Protein AF-A0A8T6TPS9-F1 (afdb_monomer_lite)

pLDDT: mean 74.23, std 21.2, range [33.12, 98.12]

Secondary structure (DSSP, 8-state):
-----BTTBSPPTT-EEEEE---TTS-S-S-EEEEEEEE--SPP-SSEEEEEHHHHHHHHHHHHHHHHHHH-GGG-----TTHHHHHHH-SSHHHHHHHHHHHHHHTTTT----HHHHHHHHHHHHTT-TT-TTTSTTS-S-S-EEEEEEPPTTT-SSHHHHHHHHHHH-EEEEPPTT------TTT-EEEEEEEEEEEEEPS---GGGGGG-----EEEEEEEEEEEE--EEEEEEPTTSPPPHHHHHHHHTTS-EEEEPPPP---------------------PPP--PPP--PPPP-

Sequence (300 aa):
MANPKRGCGHLKPHAVYMTAQFSAFGELPTFVQITPPIPHQEAWFRGVKYVNGLALDAVMGWAHADIDRERTPAYRLAPSCESQKLLARMGGRHFCARLDEISAALVGDGLVFSAEDVDREVDNLRAGKAYAPVNLGAFEEFWALDMLDWIGESHYPTPESFIEEAKQLGVNRRLPKGFFPRIRKGQTRVWFLHPKAIRAPGDRISPDQEEMGVGDDFVLRPGLIGYSYLTHLIYTAPPNQAVPEDMKKRAAAGEIEIVELTPPEEEIKPEDGTEQEDFLGDLDEEPPVISDPVMSEQPE

Foldseek 3Di:
DEFDQALVGTDDAQFKKFWFDQDPVNPFFLWDWDPQFAFDDDDDDAFKDWDQQVVVVVVVVVVVVVVVVVPDPPPPPDDDPVVVVVVVVPPDDVVVVVLVVVLVVVVPPPPDDDSVNSVVVVVCVVVVVVPPPPPVPPPPPPAGRAMEHEDDCSSPVAPVSVVVCCRVPHDIGTHDPPDQDQADAQHHKYWYKYQQSDWDQAPDDDPVPPPPPDDPRTDGGMGTTTMGGTHFIEREHEPPDDDDPVQVVCVVVVSHHYDYYDPHPPPPPPPCPDPPPDPPPDDPDDDDDDDDDDDDDDDD

Structure (mmCIF, N/CA/C/O backbone):
data_AF-A0A8T6TPS9-F1
#
_entry.id   AF-A0A8T6TPS9-F1
#
loop_
_atom_site.group_PDB
_atom_site.id
_atom_site.type_symbol
_atom_site.label_atom_id
_atom_site.label_alt_id
_atom_site.label_comp_id
_atom_site.label_asym_id
_atom_site.label_entity_id
_atom_site.label_seq_id
_atom_site.pdbx_PDB_ins_code
_atom_site.Cartn_x
_atom_site.Cartn_y
_atom_site.Cartn_z
_atom_site.occupancy
_atom_site.B_iso_or_equiv
_atom_site.auth_seq_id
_atom_site.auth_comp_id
_atom_site.auth_asym_id
_atom_site.auth_atom_id
_atom_site.pdbx_PDB_model_num
ATOM 1 N N . MET A 1 1 ? -8.672 11.856 11.706 1.00 85.94 1 MET A N 1
ATOM 2 C CA . MET A 1 1 ? -7.482 11.854 10.813 1.00 85.94 1 MET A CA 1
ATOM 3 C C . MET A 1 1 ? -7.821 12.638 9.557 1.00 85.94 1 MET A C 1
ATOM 5 O O . MET A 1 1 ? -8.932 12.473 9.063 1.00 85.94 1 MET A O 1
ATOM 9 N N . ALA A 1 2 ? -6.903 13.474 9.056 1.00 87.81 2 ALA A N 1
ATOM 10 C CA . ALA A 1 2 ? -7.113 14.191 7.796 1.00 87.81 2 ALA A CA 1
ATOM 11 C C . ALA A 1 2 ? -7.365 13.201 6.644 1.00 87.81 2 ALA A C 1
ATOM 13 O O . ALA A 1 2 ? -6.691 12.172 6.553 1.00 87.81 2 ALA A O 1
ATOM 14 N N . ASN A 1 3 ? -8.329 13.508 5.773 1.00 92.50 3 ASN A N 1
ATOM 15 C CA . ASN A 1 3 ? -8.746 12.645 4.666 1.00 92.50 3 ASN A CA 1
ATOM 16 C C . ASN A 1 3 ? -8.542 13.336 3.301 1.00 92.50 3 ASN A C 1
ATOM 18 O O . ASN A 1 3 ? -9.516 13.551 2.574 1.00 92.50 3 ASN A O 1
ATOM 22 N N . PRO A 1 4 ? -7.298 13.725 2.949 1.00 93.56 4 PRO A N 1
ATOM 23 C CA . PRO A 1 4 ? -7.038 14.421 1.694 1.00 93.56 4 PRO A CA 1
ATOM 24 C C . PRO A 1 4 ? -7.411 13.546 0.491 1.00 93.56 4 PRO A C 1
ATOM 26 O O . PRO A 1 4 ? -7.401 12.312 0.571 1.00 93.56 4 PRO A O 1
ATOM 29 N N . LYS A 1 5 ? -7.737 14.189 -0.632 1.00 93.56 5 LYS A N 1
ATOM 30 C CA . LYS A 1 5 ? -7.982 13.508 -1.910 1.00 93.56 5 LYS A CA 1
ATOM 31 C C . LYS A 1 5 ? -6.689 12.856 -2.395 1.00 93.56 5 LYS A C 1
ATOM 33 O O . LYS A 1 5 ? -5.627 13.467 -2.328 1.00 93.56 5 LYS A O 1
ATOM 38 N N . ARG A 1 6 ? -6.792 11.616 -2.865 1.00 93.62 6 ARG A N 1
ATOM 39 C CA . ARG A 1 6 ? -5.700 10.837 -3.468 1.00 93.62 6 ARG A CA 1
ATOM 40 C C . ARG A 1 6 ? -6.107 10.371 -4.864 1.00 93.62 6 ARG A C 1
ATOM 42 O O . ARG A 1 6 ? -7.291 10.440 -5.201 1.00 93.62 6 ARG A O 1
ATOM 49 N N . GLY A 1 7 ? -5.186 9.808 -5.642 1.00 90.75 7 GLY A N 1
ATOM 50 C CA . GLY A 1 7 ? -5.475 9.195 -6.946 1.00 90.75 7 GLY A CA 1
ATOM 51 C C . GLY A 1 7 ? -6.542 8.095 -6.860 1.00 90.75 7 GLY A C 1
ATOM 52 O O . GLY A 1 7 ? -7.388 7.948 -7.742 1.00 90.75 7 GLY A O 1
ATOM 53 N N . CYS A 1 8 ? -6.597 7.370 -5.736 1.00 89.00 8 CYS A N 1
ATOM 54 C CA . CYS A 1 8 ? -7.650 6.388 -5.447 1.00 89.00 8 CYS A CA 1
ATOM 55 C C . CYS A 1 8 ? -8.927 6.968 -4.793 1.00 89.00 8 CYS A C 1
ATOM 57 O O . CYS A 1 8 ? -9.829 6.207 -4.426 1.00 89.00 8 CYS A O 1
ATOM 59 N N . GLY A 1 9 ? -9.027 8.295 -4.665 1.00 92.38 9 GLY A N 1
ATOM 60 C CA . GLY A 1 9 ? -10.102 9.023 -3.989 1.00 92.38 9 GLY A CA 1
ATOM 61 C C . GLY A 1 9 ? -9.841 9.245 -2.494 1.00 92.38 9 GLY A C 1
ATOM 62 O O . GLY A 1 9 ? -8.702 9.252 -2.038 1.00 92.38 9 GLY A O 1
ATOM 63 N N . HIS A 1 10 ? -10.908 9.442 -1.719 1.00 95.12 10 HIS A N 1
ATOM 64 C CA . HIS A 1 10 ? -10.833 9.566 -0.259 1.00 95.12 10 HIS A CA 1
ATOM 65 C C . HIS A 1 10 ? -10.892 8.203 0.444 1.00 95.12 10 HIS A C 1
ATOM 67 O O . HIS A 1 10 ? -11.386 7.208 -0.104 1.00 95.12 10 HIS A O 1
ATOM 73 N N . LEU A 1 11 ? -10.454 8.166 1.707 1.00 95.44 11 LEU A N 1
ATOM 74 C CA . LEU A 1 11 ? -10.758 7.054 2.601 1.00 95.44 11 LEU A CA 1
ATOM 75 C C . LEU A 1 11 ? -12.278 6.929 2.740 1.00 95.44 11 LEU A C 1
ATOM 77 O O . LEU A 1 11 ? -12.984 7.911 2.974 1.00 95.44 11 LEU A O 1
ATOM 81 N N . LYS A 1 12 ? -12.774 5.706 2.565 1.00 95.75 12 LYS A N 1
ATOM 82 C CA . LYS A 1 12 ? -14.192 5.361 2.632 1.00 95.75 12 LYS A CA 1
ATOM 83 C C . LYS A 1 12 ? -14.501 4.857 4.037 1.00 95.75 12 LYS A C 1
ATOM 85 O O . LYS A 1 12 ? -13.712 4.056 4.529 1.00 95.75 12 LYS A O 1
ATOM 90 N N . PRO A 1 13 ? -15.630 5.248 4.648 1.00 96.25 13 PRO A N 1
ATOM 91 C CA . PRO A 1 13 ? -16.029 4.727 5.951 1.00 96.25 13 PRO A CA 1
ATOM 92 C C . PRO A 1 13 ? -16.267 3.211 5.899 1.00 96.25 13 PRO A C 1
ATOM 94 O O . PRO A 1 13 ? -16.555 2.644 4.840 1.00 96.25 13 PRO A O 1
ATOM 97 N N . HIS A 1 14 ? -16.175 2.559 7.058 1.00 96.56 14 HIS A N 1
ATOM 98 C CA . HIS A 1 14 ? -16.343 1.112 7.236 1.00 96.56 14 HIS A CA 1
ATOM 99 C C . HIS A 1 14 ? -15.367 0.251 6.429 1.00 96.56 14 HIS A C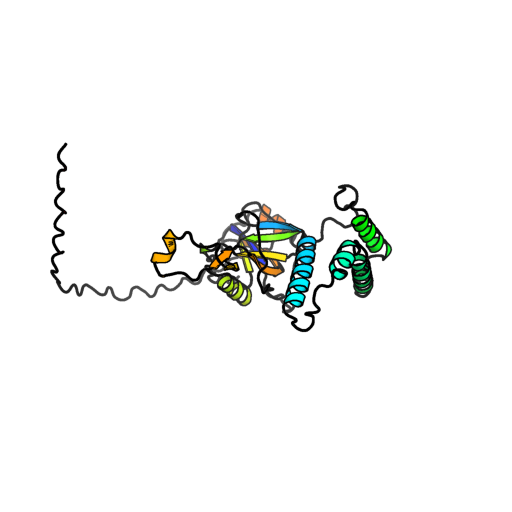 1
ATOM 101 O O . HIS A 1 14 ? -15.685 -0.876 6.031 1.00 96.56 14 HIS A O 1
ATOM 107 N N . ALA A 1 15 ? -14.176 0.769 6.151 1.00 97.38 15 ALA A N 1
ATOM 108 C CA . ALA A 1 15 ? -13.153 0.037 5.430 1.00 97.38 15 ALA A CA 1
ATOM 109 C C . ALA A 1 15 ? -11.853 -0.044 6.225 1.00 97.38 15 ALA A C 1
ATOM 111 O O . ALA A 1 15 ? -11.535 0.812 7.053 1.00 97.38 15 ALA A O 1
ATOM 112 N N . VAL A 1 16 ? -11.113 -1.110 5.938 1.00 97.56 16 VAL A N 1
ATOM 113 C CA . VAL A 1 16 ? -9.799 -1.372 6.507 1.00 97.56 16 VAL A CA 1
ATOM 114 C C . VAL A 1 16 ? -8.753 -0.946 5.495 1.00 97.56 16 VAL A C 1
ATOM 116 O O . VAL A 1 16 ? -8.869 -1.257 4.304 1.00 97.56 16 VAL A O 1
ATOM 119 N N . TYR A 1 17 ? -7.734 -0.252 5.973 1.00 97.50 17 TYR A N 1
ATOM 120 C CA . TYR A 1 17 ? -6.618 0.204 5.168 1.00 97.50 17 TYR A CA 1
ATOM 121 C C . TYR A 1 17 ? -5.308 -0.252 5.789 1.00 97.50 17 TYR A C 1
ATOM 123 O O . TYR A 1 17 ? -5.146 -0.206 7.007 1.00 97.50 17 TYR A O 1
ATOM 131 N N . MET A 1 18 ? -4.370 -0.650 4.938 1.00 96.50 18 MET A N 1
ATOM 132 C CA . MET A 1 18 ? -2.960 -0.674 5.302 1.00 96.50 18 MET A CA 1
ATOM 133 C C . MET A 1 18 ? -2.365 0.703 5.042 1.00 96.50 18 MET A C 1
ATOM 135 O O . MET A 1 18 ? -2.651 1.319 4.008 1.00 96.50 18 MET A O 1
ATOM 139 N N . THR A 1 19 ? -1.578 1.186 5.998 1.00 95.81 19 THR A N 1
ATOM 140 C CA . THR A 1 19 ? -0.978 2.512 5.938 1.00 95.81 19 THR A CA 1
ATOM 141 C C . THR A 1 19 ? 0.533 2.433 6.099 1.00 95.81 19 THR A C 1
ATOM 143 O O . THR A 1 19 ? 1.056 1.642 6.887 1.00 95.81 19 THR A O 1
ATOM 146 N N . ALA A 1 20 ? 1.229 3.264 5.333 1.00 93.81 20 ALA A N 1
ATOM 147 C CA . ALA A 1 20 ? 2.633 3.581 5.520 1.00 93.81 20 ALA A CA 1
ATOM 148 C C . ALA A 1 20 ? 2.734 5.097 5.653 1.00 93.81 20 ALA A C 1
ATOM 150 O O . ALA A 1 20 ? 2.464 5.835 4.706 1.00 93.81 20 ALA A O 1
ATOM 151 N N . GLN A 1 21 ? 3.067 5.559 6.848 1.00 88.94 21 GLN A N 1
ATOM 152 C CA . GLN A 1 21 ? 3.267 6.973 7.152 1.00 88.94 21 GLN A CA 1
ATOM 153 C C . GLN A 1 21 ? 4.729 7.200 7.520 1.00 88.94 21 GLN A C 1
ATOM 155 O O . GLN A 1 21 ? 5.454 6.244 7.796 1.00 88.94 21 GLN A O 1
ATOM 160 N N . PHE A 1 22 ? 5.153 8.463 7.555 1.00 76.56 22 PHE A N 1
ATOM 161 C CA . PHE A 1 22 ? 6.418 8.814 8.191 1.00 76.56 22 PHE A CA 1
ATOM 162 C C . PHE A 1 22 ? 6.421 8.243 9.609 1.00 76.56 22 PHE A C 1
ATOM 164 O O . PHE A 1 22 ? 5.438 8.402 10.341 1.00 76.56 22 PHE A O 1
ATOM 171 N N . SER A 1 23 ? 7.498 7.554 9.999 1.00 70.19 23 SER A N 1
ATOM 172 C CA . SER A 1 23 ? 7.640 7.213 11.413 1.00 70.19 23 SER A CA 1
ATOM 173 C C . SER A 1 23 ? 7.624 8.522 12.207 1.00 70.19 23 SER A C 1
ATOM 175 O O . SER A 1 23 ? 8.095 9.550 11.717 1.00 70.19 23 SER A O 1
ATOM 177 N N . ALA A 1 24 ? 7.083 8.515 13.427 1.00 56.09 24 ALA A N 1
ATOM 178 C CA . ALA A 1 24 ? 7.101 9.707 14.283 1.00 56.09 24 ALA A CA 1
ATOM 179 C C . ALA A 1 24 ? 8.531 10.240 14.519 1.00 56.09 24 ALA A C 1
ATOM 181 O O . ALA A 1 24 ? 8.712 11.404 14.863 1.00 56.09 24 ALA A O 1
ATOM 182 N N . PHE A 1 25 ? 9.535 9.387 14.297 1.00 60.56 25 PHE A N 1
ATOM 183 C CA . PHE A 1 25 ? 10.958 9.688 14.404 1.00 60.56 25 PHE A CA 1
ATOM 184 C C . PHE A 1 25 ? 11.608 10.061 13.056 1.00 60.56 25 PHE A C 1
ATOM 186 O O . PHE A 1 25 ? 12.789 10.379 13.017 1.00 60.56 25 PHE A O 1
ATOM 193 N N . GLY A 1 26 ? 10.859 10.037 11.945 1.00 63.62 26 GLY A N 1
ATOM 194 C CA . GLY A 1 26 ? 11.340 10.368 10.597 1.00 63.62 26 GLY A CA 1
ATOM 195 C C . GLY A 1 26 ? 12.305 9.347 9.983 1.00 63.62 26 GLY A C 1
ATOM 196 O O . GLY A 1 26 ? 12.880 9.607 8.933 1.00 63.62 26 GLY A O 1
ATOM 197 N N . GLU A 1 27 ? 12.493 8.194 10.624 1.00 70.62 27 GLU A N 1
ATOM 198 C CA . GLU A 1 27 ? 13.560 7.243 10.283 1.00 70.62 27 GLU A CA 1
ATOM 199 C C . GLU A 1 27 ? 13.240 6.371 9.065 1.00 70.62 27 GLU A C 1
ATOM 201 O O . GLU A 1 27 ? 14.149 5.953 8.350 1.00 70.62 27 GLU A O 1
ATOM 206 N N . LEU A 1 28 ? 11.956 6.092 8.812 1.00 78.06 28 LEU A N 1
ATOM 207 C CA . LEU A 1 28 ? 11.548 5.234 7.701 1.00 78.06 28 LEU A CA 1
ATOM 208 C C . LEU A 1 28 ? 11.032 6.067 6.524 1.00 78.06 28 LEU A C 1
ATOM 210 O O . LEU A 1 28 ? 10.122 6.884 6.713 1.00 78.06 28 LEU A O 1
ATOM 214 N N . PRO A 1 29 ? 11.553 5.842 5.302 1.00 85.44 29 PRO A N 1
ATOM 215 C CA . PRO A 1 29 ? 11.017 6.486 4.115 1.00 85.44 29 PRO A CA 1
ATOM 216 C C . PRO A 1 29 ? 9.576 6.025 3.883 1.00 85.44 29 PRO A C 1
ATOM 218 O O . PRO A 1 29 ? 9.252 4.843 4.014 1.00 85.44 29 PRO A O 1
ATOM 221 N N . THR A 1 30 ? 8.713 6.955 3.476 1.00 87.00 30 THR A N 1
ATOM 222 C CA . THR A 1 30 ? 7.332 6.643 3.080 1.00 87.00 30 THR A CA 1
ATOM 223 C C . THR A 1 30 ? 7.279 5.711 1.879 1.00 87.00 30 THR A C 1
ATOM 225 O O . THR A 1 30 ? 6.374 4.883 1.785 1.00 87.00 30 THR A O 1
ATOM 228 N N . PHE A 1 31 ? 8.256 5.819 0.978 1.00 94.38 31 PHE A N 1
ATOM 229 C CA . PHE A 1 31 ? 8.368 4.984 -0.207 1.00 94.38 31 PHE A CA 1
ATOM 230 C C . PHE A 1 31 ? 9.832 4.788 -0.606 1.00 94.38 31 PHE A C 1
ATOM 232 O O . PHE A 1 31 ? 10.563 5.761 -0.809 1.00 94.38 31 PHE A O 1
ATOM 239 N N . VAL A 1 32 ? 10.243 3.534 -0.772 1.00 93.25 32 VAL A N 1
ATOM 240 C CA . VAL A 1 32 ? 11.537 3.162 -1.348 1.00 93.25 32 VAL A CA 1
ATOM 241 C C . VAL A 1 32 ? 11.325 2.838 -2.818 1.00 93.25 32 VAL A C 1
ATOM 243 O O . VAL A 1 32 ? 10.686 1.846 -3.162 1.00 93.25 32 VAL A O 1
ATOM 246 N N . GLN A 1 33 ? 11.846 3.700 -3.687 1.00 95.19 33 GLN A N 1
ATOM 247 C CA . GLN A 1 33 ? 11.726 3.551 -5.133 1.00 95.19 33 GLN A CA 1
ATOM 248 C C . GLN A 1 33 ? 12.786 2.597 -5.683 1.00 95.19 33 GLN A C 1
ATOM 250 O O . GLN A 1 33 ? 13.961 2.700 -5.336 1.00 95.19 33 GLN A O 1
ATOM 255 N N . ILE A 1 34 ? 12.368 1.719 -6.593 1.00 92.38 34 ILE A N 1
ATOM 256 C CA . ILE A 1 34 ? 13.248 0.814 -7.332 1.00 92.38 34 ILE A CA 1
ATOM 257 C C . ILE A 1 34 ? 13.475 1.399 -8.727 1.00 92.38 34 ILE A C 1
ATOM 259 O O . ILE A 1 34 ? 12.530 1.584 -9.495 1.00 92.38 34 ILE A O 1
ATOM 263 N N . THR A 1 35 ? 14.736 1.687 -9.049 1.00 92.75 35 THR A N 1
ATOM 264 C CA . THR A 1 35 ? 15.138 2.249 -10.344 1.00 92.75 35 THR A CA 1
ATOM 265 C C . THR A 1 35 ? 16.355 1.491 -10.889 1.00 92.75 35 THR A C 1
ATOM 267 O O . THR A 1 35 ? 17.412 1.543 -10.256 1.00 92.75 35 THR A O 1
ATOM 270 N N . PRO A 1 36 ? 16.264 0.848 -12.070 1.00 93.12 36 PRO A N 1
ATOM 271 C CA . PRO A 1 36 ? 15.063 0.695 -12.899 1.00 93.12 36 PRO A CA 1
ATOM 272 C C . PRO A 1 36 ? 14.023 -0.249 -12.257 1.00 93.12 36 PRO A C 1
ATOM 274 O O . PRO A 1 36 ? 14.415 -1.119 -11.481 1.00 93.12 36 PRO A O 1
ATOM 277 N N . PRO A 1 37 ? 12.722 -0.117 -12.587 1.00 92.56 37 PRO A N 1
ATOM 278 C CA . PRO A 1 37 ? 11.691 -1.050 -12.133 1.00 92.56 37 PRO A CA 1
ATOM 279 C C . PRO A 1 37 ? 11.986 -2.493 -12.548 1.00 92.56 37 PRO A C 1
ATOM 281 O O . PRO A 1 37 ? 12.552 -2.737 -13.616 1.00 92.56 37 PRO A O 1
ATOM 284 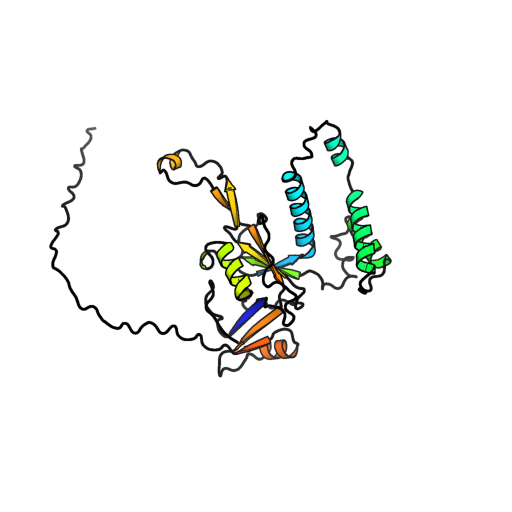N N . ILE A 1 38 ? 11.559 -3.459 -11.735 1.00 89.88 38 ILE A N 1
ATOM 285 C CA . ILE A 1 38 ? 11.844 -4.880 -11.984 1.00 89.88 38 ILE A CA 1
ATOM 286 C C . ILE A 1 38 ? 10.692 -5.548 -12.728 1.00 89.88 38 ILE A C 1
ATOM 288 O O . ILE A 1 38 ? 9.549 -5.428 -12.284 1.00 89.88 38 ILE A O 1
ATOM 292 N N . PRO A 1 39 ? 10.952 -6.271 -13.832 1.00 90.50 39 PRO A N 1
ATOM 293 C CA . PRO A 1 39 ? 9.906 -6.955 -14.582 1.00 90.50 39 PRO A CA 1
ATOM 294 C C . PRO A 1 39 ? 9.083 -7.908 -13.720 1.00 90.50 39 PRO A C 1
ATOM 296 O O . PRO A 1 39 ? 9.629 -8.723 -12.980 1.00 90.50 39 PRO A O 1
ATOM 299 N N . HIS A 1 40 ? 7.760 -7.844 -13.866 1.00 90.06 40 HIS A N 1
ATOM 300 C CA . HIS A 1 40 ? 6.842 -8.794 -13.251 1.00 90.06 40 HIS A CA 1
ATOM 301 C C . HIS A 1 40 ? 6.102 -9.569 -14.340 1.00 90.06 40 HIS A C 1
ATOM 303 O O . HIS A 1 40 ? 5.446 -8.976 -15.193 1.00 90.06 40 HIS A O 1
ATOM 309 N N . GLN A 1 41 ? 6.242 -10.895 -14.323 1.00 85.19 41 GLN A N 1
ATOM 310 C CA . GLN A 1 41 ? 5.738 -11.775 -15.385 1.00 85.19 41 GLN A CA 1
ATOM 311 C C . GLN A 1 41 ? 4.409 -12.457 -15.044 1.00 85.19 41 GLN A C 1
ATOM 313 O O . GLN A 1 41 ? 3.812 -13.087 -15.915 1.00 85.19 41 GLN A O 1
ATOM 318 N N . GLU A 1 42 ? 3.950 -12.387 -13.793 1.00 80.81 42 GLU A N 1
ATOM 319 C CA . GLU A 1 42 ? 2.723 -13.081 -13.407 1.00 80.81 42 GLU A CA 1
ATOM 320 C C . GLU A 1 42 ? 1.473 -12.358 -13.920 1.00 80.81 42 GLU A C 1
ATOM 322 O O . GLU A 1 42 ? 1.481 -11.168 -14.245 1.00 80.81 42 GLU A O 1
ATOM 327 N N . ALA A 1 43 ? 0.372 -13.109 -13.972 1.00 83.62 43 ALA A N 1
ATOM 328 C CA . ALA A 1 43 ? -0.920 -12.574 -14.357 1.00 83.62 43 ALA A CA 1
ATOM 329 C C . ALA A 1 43 ? -1.393 -11.488 -13.380 1.00 83.62 43 ALA A C 1
ATOM 331 O O . ALA A 1 43 ? -1.163 -11.550 -12.168 1.00 83.62 43 ALA A O 1
ATOM 332 N N . TRP A 1 44 ? -2.123 -10.522 -13.933 1.00 88.06 44 TRP A N 1
ATOM 333 C CA . TRP A 1 44 ? -2.792 -9.483 -13.165 1.00 88.06 44 TRP A CA 1
ATOM 334 C C . TRP A 1 44 ? -3.664 -10.081 -12.055 1.00 88.06 44 TRP A C 1
ATOM 336 O O . TRP A 1 44 ? -4.421 -11.028 -12.281 1.00 88.06 44 TRP A O 1
ATOM 346 N N . PHE A 1 45 ? -3.602 -9.486 -10.865 1.00 89.00 45 PHE A N 1
ATOM 347 C CA . PHE A 1 45 ? -4.484 -9.828 -9.756 1.00 89.00 45 PHE A CA 1
ATOM 348 C C . PHE A 1 45 ? -5.081 -8.571 -9.132 1.00 89.00 45 PHE A C 1
ATOM 350 O O . PHE A 1 45 ? -4.495 -7.488 -9.148 1.00 89.00 45 PHE A O 1
ATOM 357 N N . ARG A 1 46 ? -6.273 -8.726 -8.552 1.00 87.81 46 ARG A N 1
ATOM 358 C CA . ARG A 1 46 ? -6.965 -7.645 -7.856 1.00 87.81 46 ARG A CA 1
ATOM 359 C C . ARG A 1 46 ? -6.718 -7.735 -6.356 1.00 87.81 46 ARG A C 1
ATOM 361 O O . ARG A 1 46 ? -7.038 -8.746 -5.739 1.00 87.81 46 ARG A O 1
ATOM 368 N N . GLY A 1 47 ? -6.267 -6.634 -5.762 1.00 90.00 47 GLY A N 1
ATOM 369 C CA . GLY A 1 47 ? -6.090 -6.510 -4.318 1.00 90.00 47 GLY A CA 1
ATOM 370 C C . GLY A 1 47 ? -4.660 -6.805 -3.885 1.00 90.00 47 GLY A C 1
ATOM 371 O O . GLY A 1 47 ? -3.716 -6.408 -4.559 1.00 90.00 47 GLY A O 1
ATOM 372 N N . VAL A 1 48 ? -4.523 -7.472 -2.741 1.00 93.75 48 VAL A N 1
ATOM 373 C CA . VAL A 1 48 ? -3.246 -7.689 -2.058 1.00 93.75 48 VAL A CA 1
ATOM 374 C C . VAL A 1 48 ? -3.058 -9.182 -1.819 1.00 93.75 48 VAL A C 1
ATOM 376 O O . VAL A 1 48 ? -4.011 -9.859 -1.427 1.00 93.75 48 VAL A O 1
ATOM 379 N N . LYS A 1 49 ? -1.845 -9.692 -2.031 1.00 92.88 49 LYS A N 1
ATOM 380 C CA . LYS A 1 49 ? -1.470 -11.072 -1.692 1.00 92.88 49 LYS A CA 1
ATOM 381 C C . LYS A 1 49 ? -0.214 -11.106 -0.835 1.00 92.88 49 LYS A C 1
ATOM 383 O O . LYS A 1 49 ? 0.598 -10.188 -0.900 1.00 92.88 49 LYS A O 1
ATOM 388 N N . TYR A 1 50 ? -0.051 -12.171 -0.060 1.00 92.75 50 TYR A N 1
ATOM 389 C CA . TYR A 1 50 ? 1.200 -12.415 0.648 1.00 92.75 50 TYR A CA 1
ATOM 390 C C . TYR A 1 50 ? 2.302 -12.833 -0.317 1.00 92.75 50 TYR A C 1
ATOM 392 O O . TYR A 1 50 ? 2.054 -13.554 -1.286 1.00 92.75 50 TYR A O 1
ATOM 400 N N . VAL A 1 51 ? 3.520 -12.406 -0.014 1.00 89.62 51 VAL A N 1
ATOM 401 C CA . VAL A 1 51 ? 4.744 -12.830 -0.686 1.00 89.62 51 VAL A CA 1
ATOM 402 C C . VAL A 1 51 ? 5.826 -13.097 0.347 1.00 89.62 51 VAL A C 1
ATOM 404 O O . VAL A 1 51 ? 5.824 -12.508 1.426 1.00 89.62 51 VAL A O 1
ATOM 407 N N . ASN A 1 52 ? 6.761 -13.982 0.005 1.00 86.12 52 ASN A N 1
ATOM 408 C CA . ASN A 1 52 ? 7.951 -14.191 0.815 1.00 86.12 52 ASN A CA 1
ATOM 409 C C . ASN A 1 52 ? 8.914 -13.016 0.592 1.00 86.12 52 ASN A C 1
ATOM 411 O O . ASN A 1 52 ? 9.581 -12.935 -0.441 1.00 86.12 52 ASN A O 1
ATOM 415 N N . GLY A 1 53 ? 8.964 -12.109 1.566 1.00 81.25 53 GLY A N 1
ATOM 416 C CA . GLY A 1 53 ? 9.802 -10.911 1.516 1.00 81.25 53 GLY A CA 1
ATOM 417 C C . GLY A 1 53 ? 11.299 -11.198 1.374 1.00 81.25 53 GLY A C 1
ATOM 418 O O . GLY A 1 53 ? 11.976 -10.486 0.641 1.00 81.25 53 GLY A O 1
ATOM 419 N N . LEU A 1 54 ? 11.810 -12.264 2.002 1.00 80.06 54 LEU A N 1
ATOM 420 C CA . LEU A 1 54 ? 13.228 -12.644 1.917 1.00 80.06 54 LEU A CA 1
ATOM 421 C C . LEU A 1 54 ? 13.589 -13.176 0.533 1.00 80.06 54 LEU A C 1
ATOM 423 O O . LEU A 1 54 ? 14.639 -12.842 -0.010 1.00 80.06 54 LEU A O 1
ATOM 427 N N . ALA A 1 55 ? 12.709 -13.991 -0.054 1.00 77.31 55 ALA A N 1
ATOM 428 C CA . ALA A 1 55 ? 12.896 -14.463 -1.420 1.00 77.31 55 ALA A CA 1
ATOM 429 C C . ALA A 1 55 ? 12.903 -13.284 -2.400 1.00 77.31 55 ALA A C 1
ATOM 431 O O . ALA A 1 55 ? 13.734 -13.243 -3.306 1.00 77.31 55 ALA A O 1
ATOM 432 N N . LEU A 1 56 ? 12.014 -12.308 -2.188 1.00 76.94 56 LEU A N 1
ATOM 433 C CA . LEU A 1 56 ? 11.967 -11.111 -3.014 1.00 76.94 56 LEU A CA 1
ATOM 434 C C . LEU A 1 56 ? 13.245 -10.277 -2.851 1.00 76.94 56 LEU A C 1
ATOM 436 O O . LEU A 1 56 ? 13.870 -9.960 -3.855 1.00 76.94 56 LEU A O 1
ATOM 440 N N . ASP A 1 57 ? 13.710 -10.028 -1.624 1.00 75.19 57 ASP A N 1
ATOM 441 C CA . ASP A 1 57 ? 14.977 -9.326 -1.363 1.00 75.19 57 ASP A CA 1
ATOM 442 C C . ASP A 1 57 ? 16.194 -10.013 -1.982 1.00 75.19 57 ASP A C 1
ATOM 444 O O . ASP A 1 57 ? 17.075 -9.347 -2.528 1.00 75.19 57 ASP A O 1
ATOM 448 N N . ALA A 1 58 ? 16.256 -11.344 -1.925 1.00 75.38 58 ALA A N 1
ATOM 449 C CA . ALA A 1 58 ? 17.341 -12.095 -2.542 1.00 75.38 58 ALA A CA 1
ATOM 450 C C . ALA A 1 58 ? 17.376 -11.867 -4.062 1.00 75.38 58 ALA A C 1
ATOM 452 O O . ALA A 1 58 ? 18.443 -11.613 -4.624 1.00 75.38 58 ALA A O 1
ATOM 453 N N . VAL A 1 59 ? 16.207 -11.881 -4.716 1.00 72.31 59 VAL A N 1
ATOM 454 C CA . VAL A 1 59 ? 16.073 -11.571 -6.148 1.00 72.31 59 VAL A CA 1
ATOM 455 C C . VAL A 1 59 ? 16.468 -10.120 -6.438 1.00 72.31 59 VAL A C 1
ATOM 457 O O . VAL A 1 59 ? 17.199 -9.869 -7.397 1.00 72.31 59 VAL A O 1
ATOM 460 N N . MET A 1 60 ? 16.052 -9.170 -5.593 1.00 72.50 60 MET A N 1
ATOM 461 C CA . MET A 1 60 ? 16.427 -7.755 -5.707 1.00 72.50 60 MET A CA 1
ATOM 462 C C . MET A 1 60 ? 17.947 -7.571 -5.662 1.00 72.50 60 MET A C 1
ATOM 464 O O . MET A 1 60 ? 18.523 -6.901 -6.519 1.00 72.50 60 MET A O 1
ATOM 468 N N . GLY A 1 61 ? 18.611 -8.184 -4.678 1.00 74.00 61 GLY A N 1
ATOM 469 C CA . GLY A 1 61 ? 20.058 -8.080 -4.504 1.00 74.00 61 GLY A CA 1
ATOM 470 C C . GLY A 1 61 ? 20.842 -8.603 -5.710 1.00 74.00 61 GLY A C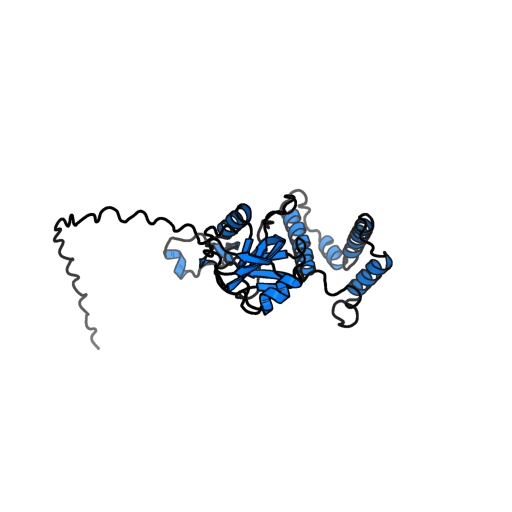 1
ATOM 471 O O . GLY A 1 61 ? 21.896 -8.061 -6.039 1.00 74.00 61 GLY A O 1
ATOM 472 N N . TRP A 1 62 ? 20.317 -9.619 -6.400 1.00 66.12 62 TRP A N 1
ATOM 473 C CA . TRP A 1 62 ? 20.922 -10.150 -7.624 1.00 66.12 62 TRP A CA 1
ATOM 474 C C . TRP A 1 62 ? 20.705 -9.217 -8.814 1.00 66.12 62 TRP A C 1
ATOM 476 O O . TRP A 1 62 ? 21.662 -8.903 -9.517 1.00 66.12 62 TRP A O 1
ATOM 486 N N . ALA A 1 63 ? 19.483 -8.705 -8.991 1.00 62.69 63 ALA A N 1
ATOM 487 C CA . ALA A 1 63 ? 19.169 -7.770 -10.069 1.00 62.69 63 ALA A CA 1
ATOM 488 C C . ALA A 1 63 ? 20.043 -6.504 -10.008 1.00 62.69 63 ALA A C 1
ATOM 490 O O . ALA A 1 63 ? 20.549 -6.051 -11.032 1.00 62.69 63 ALA A O 1
ATOM 491 N N . HIS A 1 64 ? 20.280 -5.963 -8.808 1.00 61.72 64 HIS A N 1
ATOM 492 C CA . HIS A 1 64 ? 21.173 -4.814 -8.631 1.00 61.72 64 HIS A CA 1
ATOM 493 C C . HIS A 1 64 ? 22.627 -5.134 -9.004 1.00 61.72 64 HIS A C 1
ATOM 495 O O . HIS A 1 64 ? 23.266 -4.341 -9.694 1.00 61.72 64 HIS A O 1
ATOM 501 N N . ALA A 1 65 ? 23.134 -6.307 -8.612 1.00 65.56 65 ALA A N 1
ATOM 502 C CA . ALA A 1 65 ? 24.494 -6.723 -8.948 1.00 65.56 65 ALA A CA 1
ATOM 503 C C . ALA A 1 65 ? 24.707 -6.890 -10.465 1.00 65.56 65 ALA A C 1
ATOM 505 O O . ALA A 1 65 ? 25.776 -6.545 -10.975 1.00 65.56 65 ALA A O 1
ATOM 506 N N . ASP A 1 66 ? 23.700 -7.383 -11.191 1.00 58.28 66 ASP A N 1
ATOM 507 C CA . ASP A 1 66 ? 23.765 -7.533 -12.649 1.00 58.28 66 ASP A CA 1
ATOM 508 C C . ASP A 1 66 ? 23.687 -6.179 -13.377 1.00 58.28 66 ASP A C 1
ATOM 510 O O . ASP A 1 66 ? 24.470 -5.932 -14.297 1.00 58.28 66 ASP A O 1
ATOM 514 N N . ILE A 1 67 ? 22.828 -5.257 -12.926 1.00 57.91 67 ILE A N 1
ATOM 515 C CA . ILE A 1 67 ? 22.717 -3.903 -13.503 1.00 57.91 67 ILE A CA 1
ATOM 516 C C . ILE A 1 67 ? 24.031 -3.120 -13.355 1.00 57.91 67 ILE A C 1
ATOM 518 O O . ILE A 1 67 ? 24.474 -2.460 -14.302 1.00 57.91 67 ILE A O 1
ATOM 522 N N . ASP A 1 68 ? 24.689 -3.206 -12.196 1.00 58.16 68 ASP A N 1
ATOM 523 C CA . ASP A 1 68 ? 25.978 -2.539 -11.970 1.00 58.16 68 ASP A CA 1
ATOM 524 C C . ASP A 1 68 ? 27.091 -3.131 -12.850 1.00 58.16 68 ASP A C 1
ATOM 526 O O . ASP A 1 68 ? 27.979 -2.413 -13.333 1.00 58.16 68 ASP A O 1
ATOM 530 N N . ARG A 1 69 ? 27.016 -4.434 -13.141 1.00 55.00 69 ARG A N 1
ATOM 531 C CA . ARG A 1 69 ? 27.962 -5.116 -14.027 1.00 55.00 69 ARG A CA 1
ATOM 532 C C . ARG A 1 69 ? 27.854 -4.635 -15.474 1.00 55.00 69 ARG A C 1
ATOM 534 O O . ARG A 1 69 ? 28.880 -4.513 -16.140 1.00 55.00 69 ARG A O 1
ATOM 541 N N . GLU A 1 70 ? 26.651 -4.329 -15.953 1.00 52.94 70 GLU A N 1
ATOM 542 C CA . GLU A 1 70 ? 26.424 -3.816 -17.312 1.00 52.94 70 GLU A CA 1
ATOM 543 C C . GLU A 1 70 ? 26.779 -2.329 -17.468 1.00 52.94 70 GLU A C 1
ATOM 545 O O . GLU A 1 70 ? 27.217 -1.904 -18.540 1.00 52.94 70 GLU A O 1
ATOM 550 N N . ARG A 1 71 ? 26.644 -1.527 -16.404 1.00 49.19 71 ARG A N 1
ATOM 551 C CA . ARG A 1 71 ? 26.919 -0.079 -16.437 1.00 49.19 71 ARG A CA 1
ATOM 552 C C . ARG A 1 71 ? 28.395 0.298 -16.348 1.00 49.19 71 ARG A C 1
ATOM 554 O O . ARG A 1 71 ? 28.724 1.445 -16.640 1.00 49.19 71 ARG A O 1
ATOM 561 N N . THR A 1 72 ? 29.286 -0.625 -15.988 1.00 42.09 72 THR A N 1
ATOM 562 C CA . THR A 1 72 ? 30.719 -0.337 -15.819 1.00 42.09 72 THR A CA 1
ATOM 563 C C . THR A 1 72 ? 31.508 -0.728 -17.085 1.00 42.09 72 THR A C 1
ATOM 565 O O . THR A 1 72 ? 31.801 -1.908 -17.280 1.00 42.09 72 THR A O 1
ATOM 568 N N . PRO A 1 73 ? 31.933 0.208 -17.966 1.00 43.34 73 PRO A N 1
ATOM 569 C CA . PRO A 1 73 ? 32.570 -0.139 -19.246 1.00 43.34 73 PRO A CA 1
ATOM 570 C C . PRO A 1 73 ? 34.013 -0.659 -19.107 1.00 43.34 73 PRO A C 1
ATOM 572 O O . PRO A 1 73 ? 34.607 -1.106 -20.087 1.00 43.34 73 PRO A O 1
ATOM 575 N N . ALA A 1 74 ? 34.598 -0.596 -17.906 1.00 38.97 74 ALA A N 1
ATOM 576 C CA . ALA A 1 74 ? 36.020 -0.848 -17.666 1.00 38.97 74 ALA A CA 1
ATOM 577 C C . ALA A 1 74 ? 36.426 -2.337 -17.631 1.00 38.97 74 ALA A C 1
ATOM 579 O O . ALA A 1 74 ? 37.608 -2.636 -17.501 1.00 38.97 74 ALA A O 1
ATOM 580 N N . TYR A 1 75 ? 35.488 -3.272 -17.802 1.00 36.34 75 TYR A N 1
ATOM 581 C CA . TYR A 1 75 ? 35.785 -4.706 -17.904 1.00 36.34 75 TYR A CA 1
ATOM 582 C C . TYR A 1 75 ? 35.157 -5.343 -19.154 1.00 36.34 75 TYR A C 1
ATOM 584 O O . TYR A 1 75 ? 34.548 -6.407 -19.100 1.00 36.34 75 TYR A O 1
ATOM 592 N N . ARG A 1 76 ? 35.370 -4.742 -20.335 1.00 37.34 76 ARG A N 1
ATOM 593 C CA . ARG A 1 76 ? 35.373 -5.515 -21.592 1.00 37.34 76 ARG A CA 1
ATOM 594 C C . ARG A 1 76 ? 36.717 -6.225 -21.755 1.00 37.34 76 ARG A C 1
ATOM 596 O O . ARG A 1 76 ? 37.512 -5.883 -22.625 1.00 37.34 76 ARG A O 1
ATOM 603 N N . LEU A 1 77 ? 36.968 -7.236 -20.930 1.00 33.12 77 LEU A N 1
ATOM 604 C CA . LEU A 1 77 ? 37.853 -8.314 -21.359 1.00 33.12 77 LEU A CA 1
ATOM 605 C C . LEU A 1 77 ? 36.993 -9.270 -22.184 1.00 33.12 77 LEU A C 1
ATOM 607 O O . LEU A 1 77 ? 35.975 -9.769 -21.708 1.00 33.12 77 LEU A O 1
ATOM 611 N N . ALA A 1 78 ? 37.371 -9.442 -23.452 1.00 34.69 78 ALA A N 1
ATOM 612 C CA . ALA A 1 78 ? 36.731 -10.368 -24.377 1.00 34.69 78 ALA A CA 1
ATOM 613 C C . ALA A 1 78 ? 36.523 -11.742 -23.710 1.00 34.69 78 ALA A C 1
ATOM 615 O O . ALA A 1 78 ? 37.400 -12.184 -22.961 1.00 34.69 78 ALA A O 1
ATOM 616 N N . PRO A 1 79 ? 35.398 -12.435 -23.964 1.00 37.75 79 PRO A N 1
ATOM 617 C CA . PRO A 1 79 ? 35.138 -13.718 -23.338 1.00 37.75 79 PRO A CA 1
ATOM 618 C C . PRO A 1 79 ? 36.069 -14.755 -23.966 1.00 37.75 79 PRO A C 1
ATOM 620 O O . PRO A 1 79 ? 35.759 -15.362 -24.989 1.00 37.75 79 PRO A O 1
ATOM 623 N N . SER A 1 80 ? 37.237 -14.969 -23.360 1.00 40.69 80 SER A N 1
ATOM 624 C CA . SER A 1 80 ? 37.956 -16.209 -23.587 1.00 40.69 80 SER A CA 1
ATOM 625 C C . SER A 1 80 ? 37.121 -17.336 -22.974 1.00 40.69 80 SER A C 1
ATOM 627 O O . SER A 1 80 ? 36.509 -17.210 -21.912 1.00 40.69 80 SER A O 1
ATOM 629 N N . CYS A 1 81 ? 37.077 -18.451 -23.690 1.00 51.19 81 CYS A N 1
ATOM 630 C CA . CYS A 1 81 ? 36.345 -19.691 -23.420 1.00 51.19 81 CYS A CA 1
ATOM 631 C C . CYS A 1 81 ? 36.623 -20.336 -22.029 1.00 51.19 81 CYS A C 1
ATOM 633 O O . CYS A 1 81 ? 36.138 -21.428 -21.736 1.00 51.19 81 CYS A O 1
ATOM 635 N N . GLU A 1 82 ? 37.370 -19.679 -21.137 1.00 40.97 82 GLU A N 1
ATOM 636 C CA . GLU A 1 82 ? 37.606 -20.099 -19.754 1.00 40.97 82 GLU A CA 1
ATOM 637 C C . GLU A 1 82 ? 36.597 -19.527 -18.754 1.00 40.97 82 GLU A C 1
ATOM 639 O O . GLU A 1 82 ? 36.204 -20.249 -17.843 1.00 40.97 82 GLU A O 1
ATOM 644 N N . SER A 1 83 ? 36.088 -18.305 -18.933 1.00 41.97 83 SER A N 1
ATOM 645 C CA . SER A 1 83 ? 35.193 -17.664 -17.950 1.00 41.97 83 SER A CA 1
ATOM 646 C C . SER A 1 83 ? 33.833 -18.364 -17.849 1.00 41.97 83 SER A C 1
ATOM 648 O O . SER A 1 83 ? 33.284 -18.512 -16.761 1.00 41.97 83 SER A O 1
ATOM 650 N N . GLN A 1 84 ? 33.312 -18.870 -18.972 1.00 45.94 84 GLN A N 1
ATOM 651 C CA . GLN A 1 84 ? 32.084 -19.679 -19.003 1.00 45.94 84 GLN A CA 1
ATOM 652 C C . GLN A 1 84 ? 32.306 -21.095 -18.444 1.00 45.94 84 GLN A C 1
ATOM 654 O O . GLN A 1 84 ? 31.423 -21.642 -17.788 1.00 45.94 84 GLN A O 1
ATOM 659 N N . LYS A 1 85 ? 33.506 -21.670 -18.621 1.00 45.16 85 LYS A N 1
ATOM 660 C CA . LYS A 1 85 ? 33.891 -22.949 -17.993 1.00 45.16 85 LYS A CA 1
ATOM 661 C C . LYS A 1 85 ? 34.146 -22.799 -16.492 1.00 45.16 85 LYS A C 1
ATOM 663 O O . LYS A 1 85 ? 33.903 -23.744 -15.746 1.00 45.16 85 LYS A O 1
ATOM 668 N N . LEU A 1 86 ? 34.598 -21.624 -16.049 1.00 40.19 86 LEU A N 1
ATOM 669 C CA . LEU A 1 86 ? 34.746 -21.264 -14.643 1.00 40.19 86 LEU A CA 1
ATOM 670 C C . LEU A 1 86 ? 33.368 -21.067 -14.000 1.00 40.19 86 LEU A C 1
ATOM 672 O O . LEU A 1 86 ? 33.107 -21.682 -12.980 1.00 40.19 86 LEU A O 1
ATOM 676 N N . LEU A 1 87 ? 32.444 -20.347 -14.647 1.00 40.59 87 LEU A N 1
ATOM 677 C CA . LEU A 1 87 ? 31.058 -20.174 -14.185 1.00 40.59 87 LEU A CA 1
ATOM 678 C C . LEU A 1 87 ? 30.277 -21.498 -14.106 1.00 40.59 87 LEU A C 1
ATOM 680 O O . LEU A 1 87 ? 29.602 -21.740 -13.111 1.00 40.59 87 LEU A O 1
ATOM 684 N N . ALA A 1 88 ? 30.448 -22.405 -15.073 1.00 45.81 88 ALA A N 1
ATOM 685 C CA . ALA A 1 88 ? 29.886 -23.760 -15.004 1.00 45.81 88 ALA A CA 1
ATOM 686 C C . ALA A 1 88 ? 30.554 -24.649 -13.927 1.00 45.81 88 ALA A C 1
ATOM 688 O O . ALA A 1 88 ? 29.957 -25.620 -13.467 1.00 45.81 88 ALA A O 1
ATOM 689 N N . ARG A 1 89 ? 31.783 -24.320 -13.495 1.00 42.62 89 ARG A N 1
ATOM 690 C CA . ARG A 1 89 ? 32.499 -24.976 -12.380 1.00 42.62 89 ARG A CA 1
ATOM 691 C C . ARG A 1 89 ? 32.276 -24.302 -11.020 1.00 42.62 89 ARG A C 1
ATOM 693 O O . ARG A 1 89 ? 32.593 -24.903 -9.995 1.00 42.62 89 ARG A O 1
ATOM 700 N N . MET A 1 90 ? 31.727 -23.091 -10.990 1.00 40.72 90 MET A N 1
ATOM 701 C CA . MET A 1 90 ? 31.532 -22.256 -9.798 1.00 40.72 90 MET A CA 1
ATOM 702 C C . MET A 1 90 ? 30.179 -22.484 -9.106 1.00 40.72 90 MET A C 1
ATOM 704 O O . MET A 1 90 ? 29.678 -21.608 -8.403 1.00 40.72 90 MET A O 1
ATOM 708 N N . GLY A 1 91 ? 29.612 -23.686 -9.235 1.00 45.59 91 GLY A N 1
ATOM 709 C CA . GLY A 1 91 ? 28.532 -24.128 -8.359 1.00 45.59 91 GLY A CA 1
ATOM 710 C C . GLY A 1 91 ? 28.920 -23.985 -6.877 1.00 45.59 91 GLY A C 1
ATOM 711 O O . GLY A 1 91 ? 29.955 -24.485 -6.431 1.00 45.59 91 GLY A O 1
ATOM 712 N N . GLY A 1 92 ? 28.084 -23.275 -6.119 1.00 44.28 92 GLY A N 1
ATOM 713 C CA . GLY A 1 92 ? 27.967 -23.360 -4.659 1.00 44.28 92 GLY A CA 1
ATOM 714 C C . GLY A 1 92 ? 28.942 -22.551 -3.795 1.00 44.28 92 GLY A C 1
ATOM 715 O O . GLY A 1 92 ? 28.550 -22.119 -2.717 1.00 44.28 92 GLY A O 1
ATOM 716 N N . ARG A 1 93 ? 30.192 -22.300 -4.207 1.00 42.84 93 ARG A N 1
ATOM 717 C CA . ARG A 1 93 ? 31.224 -21.857 -3.237 1.00 42.84 93 ARG A CA 1
ATOM 718 C C . ARG A 1 93 ? 31.274 -20.362 -2.892 1.00 42.84 93 ARG A C 1
ATOM 720 O O . ARG A 1 93 ? 31.696 -20.038 -1.788 1.00 42.84 93 ARG A O 1
ATOM 727 N N . HIS A 1 94 ? 30.814 -19.455 -3.755 1.00 43.03 94 HIS A N 1
ATOM 728 C CA . HIS A 1 94 ? 30.785 -18.014 -3.425 1.00 43.03 94 HIS A CA 1
ATOM 729 C C . HIS A 1 94 ? 29.507 -17.551 -2.715 1.00 43.03 94 HIS A C 1
ATOM 731 O O . HIS A 1 94 ? 29.508 -16.492 -2.098 1.00 43.03 94 HIS A O 1
ATOM 737 N N . PHE A 1 95 ? 28.452 -18.366 -2.733 1.00 42.56 95 PHE A N 1
ATOM 738 C CA . PHE A 1 95 ? 27.275 -18.157 -1.889 1.00 42.56 95 PHE A CA 1
ATOM 739 C C . PHE A 1 95 ? 27.619 -18.368 -0.406 1.00 42.56 95 PHE A C 1
ATOM 741 O O . PHE A 1 95 ? 27.231 -17.569 0.438 1.00 42.56 95 PHE A O 1
ATOM 748 N N . CYS A 1 96 ? 28.429 -19.390 -0.108 1.00 39.31 96 CYS A N 1
ATOM 749 C CA . CYS A 1 96 ? 28.852 -19.720 1.252 1.00 39.31 96 CYS A CA 1
ATOM 750 C C . CYS A 1 96 ? 29.661 -18.599 1.914 1.00 39.31 96 CYS A C 1
ATOM 752 O O . CYS A 1 96 ? 29.277 -18.146 2.980 1.00 39.31 96 CYS A O 1
ATOM 754 N N . ALA A 1 97 ? 30.700 -18.084 1.249 1.00 45.22 97 ALA A N 1
ATOM 755 C CA . ALA A 1 97 ? 31.559 -17.055 1.842 1.00 45.22 97 ALA A CA 1
ATOM 756 C C . ALA A 1 97 ? 30.806 -15.749 2.165 1.00 45.22 97 ALA A C 1
ATOM 758 O O . ALA A 1 97 ? 31.098 -15.094 3.160 1.00 45.22 97 ALA A O 1
ATOM 759 N N . ARG A 1 98 ? 29.805 -15.389 1.350 1.00 47.12 98 ARG A N 1
ATOM 760 C CA . ARG A 1 98 ? 28.994 -14.184 1.568 1.00 47.12 98 ARG A CA 1
ATOM 761 C C . ARG A 1 98 ? 27.958 -14.371 2.678 1.00 47.12 98 ARG A C 1
ATOM 763 O O . ARG A 1 98 ? 27.643 -13.415 3.374 1.00 47.12 98 ARG A O 1
ATOM 770 N N . LEU A 1 99 ? 27.444 -15.588 2.860 1.00 44.22 99 LEU A N 1
ATOM 771 C CA . LEU A 1 99 ? 26.593 -15.924 4.002 1.00 44.22 99 LEU A CA 1
ATOM 772 C C . LEU A 1 99 ? 27.381 -15.980 5.311 1.00 44.22 99 LEU A C 1
ATOM 774 O O . LEU A 1 99 ? 26.858 -15.538 6.326 1.00 44.22 99 LEU A O 1
ATOM 778 N N . ASP A 1 100 ? 28.631 -16.443 5.280 1.00 46.94 100 ASP A N 1
ATOM 779 C CA . ASP A 1 100 ? 29.512 -16.455 6.453 1.00 46.94 100 ASP A CA 1
ATOM 780 C C . ASP A 1 100 ? 29.843 -15.013 6.906 1.00 46.94 100 ASP A C 1
ATOM 782 O O . ASP A 1 100 ? 29.835 -14.716 8.100 1.00 46.94 100 ASP A O 1
ATOM 786 N N . GLU A 1 101 ? 30.035 -14.078 5.963 1.00 51.69 101 GLU A N 1
ATOM 787 C CA . GLU A 1 101 ? 30.177 -12.639 6.254 1.00 51.69 101 GLU A CA 1
ATOM 788 C C . GLU A 1 101 ? 28.888 -12.009 6.809 1.00 51.69 101 GLU A C 1
ATOM 790 O O . GLU A 1 101 ? 28.945 -11.226 7.757 1.00 51.69 101 GLU A O 1
ATOM 795 N N . ILE A 1 102 ? 27.721 -12.359 6.254 1.00 48.31 102 ILE A N 1
ATOM 796 C CA . ILE A 1 102 ? 26.415 -11.890 6.750 1.00 48.31 102 ILE A CA 1
ATOM 797 C C . ILE A 1 102 ? 26.142 -12.446 8.156 1.00 48.31 102 ILE A C 1
ATOM 799 O O . ILE A 1 102 ? 25.688 -11.706 9.024 1.00 48.31 102 ILE A O 1
ATOM 803 N N . SER A 1 103 ? 26.467 -13.717 8.401 1.00 46.97 103 SER A N 1
ATOM 804 C CA . SER A 1 103 ? 26.379 -14.368 9.712 1.00 46.97 103 SER A CA 1
ATOM 805 C C . SER A 1 103 ? 27.254 -13.648 10.743 1.00 46.97 103 SER A C 1
ATOM 807 O O . SER A 1 103 ? 26.766 -13.239 11.796 1.00 46.97 103 SER A O 1
ATOM 809 N N . ALA A 1 104 ? 28.519 -13.376 10.404 1.00 51.22 104 ALA A N 1
ATOM 810 C CA . ALA A 1 104 ? 29.441 -12.649 11.276 1.00 51.22 104 ALA A CA 1
ATOM 811 C C . ALA A 1 104 ? 28.983 -11.208 11.574 1.00 51.22 104 ALA A C 1
ATOM 813 O O . ALA A 1 104 ? 29.186 -10.719 12.685 1.00 51.22 104 ALA A O 1
ATOM 814 N N . ALA A 1 105 ? 28.344 -10.538 10.610 1.00 47.62 105 ALA A N 1
ATOM 815 C CA . ALA A 1 105 ? 27.806 -9.190 10.785 1.00 47.62 105 ALA A CA 1
ATOM 816 C C . ALA A 1 105 ? 26.542 -9.161 11.666 1.00 47.62 105 ALA A C 1
ATOM 818 O O . ALA A 1 105 ? 26.399 -8.269 12.499 1.00 47.62 105 ALA A O 1
ATOM 819 N N . LEU A 1 106 ? 25.649 -10.148 11.536 1.00 42.94 106 LEU A N 1
ATOM 820 C CA . LEU A 1 106 ? 24.391 -10.215 12.296 1.00 42.94 106 LEU A CA 1
ATOM 821 C C . LEU A 1 106 ? 24.591 -10.542 13.786 1.00 42.94 106 LEU A C 1
ATOM 823 O O . LEU A 1 106 ? 23.772 -10.144 14.611 1.00 42.94 106 LEU A O 1
ATOM 827 N N . VAL A 1 107 ? 25.696 -11.203 14.146 1.00 48.59 107 VAL A N 1
ATOM 828 C CA . VAL A 1 107 ? 26.076 -11.492 15.544 1.00 48.59 107 VAL A CA 1
ATOM 829 C C . VAL A 1 107 ? 26.552 -10.232 16.296 1.00 48.59 107 VAL A C 1
ATOM 831 O O . VAL A 1 107 ? 26.549 -10.209 17.526 1.00 48.59 107 VAL A O 1
ATOM 834 N N . GLY A 1 108 ? 26.924 -9.159 15.585 1.00 42.03 108 GLY A N 1
ATOM 835 C CA . GLY A 1 108 ? 27.454 -7.926 16.182 1.00 42.03 108 GLY A CA 1
ATOM 836 C C . GLY A 1 108 ? 26.418 -7.005 16.841 1.00 42.03 108 GLY A C 1
ATOM 837 O O . GLY A 1 108 ? 26.760 -6.309 17.796 1.00 42.03 108 GLY A O 1
ATOM 838 N N . ASP A 1 109 ? 25.157 -7.030 16.395 1.00 38.56 109 ASP A N 1
ATOM 839 C CA . ASP A 1 109 ? 24.163 -5.980 16.699 1.00 38.56 109 ASP A CA 1
ATOM 840 C C . ASP A 1 109 ? 23.073 -6.383 17.716 1.00 38.56 109 ASP A C 1
ATOM 842 O O . ASP A 1 109 ? 21.978 -5.824 17.752 1.00 38.56 109 ASP A O 1
ATOM 846 N N . GLY A 1 110 ? 23.357 -7.337 18.607 1.00 38.94 110 GLY A N 1
ATOM 847 C CA . GLY A 1 110 ? 22.476 -7.621 19.753 1.00 38.94 110 GLY A CA 1
ATOM 848 C C . GLY A 1 110 ? 21.168 -8.352 19.417 1.00 38.94 110 GLY A C 1
ATOM 849 O O . GLY A 1 110 ? 20.299 -8.488 20.280 1.00 38.94 110 GLY A O 1
ATOM 850 N N . LEU A 1 111 ? 21.036 -8.884 18.200 1.00 40.22 111 LEU A N 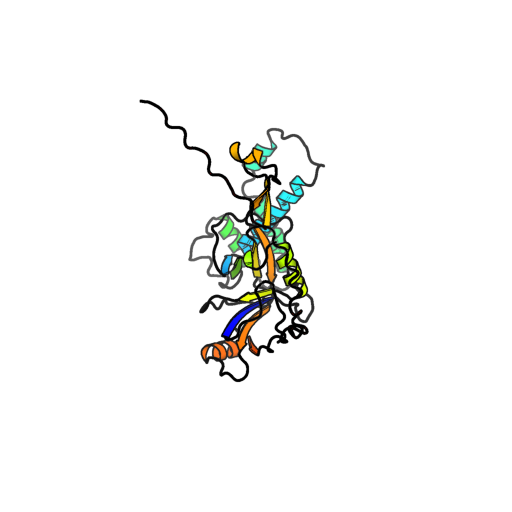1
ATOM 851 C CA . LEU A 1 111 ? 20.084 -9.947 17.883 1.00 40.22 111 LEU A CA 1
ATOM 852 C C . LEU A 1 111 ? 20.703 -11.286 18.300 1.00 40.22 111 LEU A C 1
ATOM 854 O O . LEU A 1 111 ? 21.677 -11.746 17.712 1.00 40.22 111 LEU A O 1
ATOM 858 N N . VAL A 1 112 ? 20.163 -11.897 19.356 1.00 39.56 112 VAL A N 1
ATOM 859 C CA . VAL A 1 112 ? 20.668 -13.170 19.890 1.00 39.56 112 VAL A CA 1
ATOM 860 C C . VAL A 1 112 ? 20.207 -14.318 18.990 1.00 39.56 112 VAL A C 1
ATOM 862 O O . VAL A 1 112 ? 19.187 -14.949 19.249 1.00 39.56 112 VAL A O 1
ATOM 865 N N . PHE A 1 113 ? 20.967 -14.590 17.935 1.00 47.53 113 PHE A N 1
ATOM 866 C CA . PHE A 1 113 ? 20.974 -15.890 17.270 1.00 47.53 113 PHE A CA 1
ATOM 867 C C . PHE A 1 113 ? 22.290 -16.574 17.611 1.00 47.53 113 PHE A C 1
ATOM 869 O O . PHE A 1 113 ? 23.349 -15.946 17.548 1.00 47.53 113 PHE A O 1
ATOM 876 N N . SER A 1 114 ? 22.246 -17.842 18.016 1.00 54.75 114 SER A N 1
ATOM 877 C CA . SER A 1 114 ? 23.494 -18.579 18.181 1.00 54.75 114 SER A CA 1
ATOM 878 C C . SER A 1 114 ? 24.093 -18.848 16.798 1.00 54.75 114 SER A C 1
ATOM 880 O O . SER A 1 114 ? 23.360 -19.060 15.831 1.00 54.75 114 SER A O 1
ATOM 882 N N . ALA A 1 115 ? 25.424 -18.849 16.685 1.00 51.66 115 ALA A N 1
ATOM 883 C CA . ALA A 1 115 ? 26.096 -19.224 15.437 1.00 51.66 115 ALA A CA 1
ATOM 884 C C . ALA A 1 115 ? 25.633 -20.611 14.940 1.00 51.66 115 ALA A C 1
ATOM 886 O O . ALA A 1 115 ? 25.463 -20.824 13.746 1.00 51.66 115 ALA A O 1
ATOM 887 N N . GLU A 1 116 ? 25.304 -21.510 15.872 1.00 57.03 116 GLU A N 1
ATOM 888 C CA . GLU A 1 116 ? 24.769 -22.846 15.600 1.00 57.03 116 GLU A CA 1
ATOM 889 C C . GLU A 1 116 ? 23.382 -22.821 14.928 1.00 57.03 116 GLU A C 1
ATOM 891 O O . GLU A 1 116 ? 23.078 -23.699 14.118 1.00 57.03 116 GLU A O 1
ATOM 896 N N . ASP A 1 117 ? 22.539 -21.823 15.218 1.00 51.91 117 ASP A N 1
ATOM 897 C CA . ASP A 1 117 ? 21.234 -21.651 14.563 1.00 51.91 117 ASP A CA 1
ATOM 898 C C . ASP A 1 117 ? 21.387 -21.216 13.106 1.00 51.91 117 ASP A C 1
ATOM 900 O O . ASP A 1 117 ? 20.675 -21.715 12.232 1.00 51.91 117 ASP A O 1
ATOM 904 N N . VAL A 1 118 ? 22.338 -20.317 12.848 1.00 52.28 118 VAL A N 1
ATOM 905 C CA . VAL A 1 118 ? 22.630 -19.810 11.504 1.00 52.28 118 VAL A CA 1
ATOM 906 C C . VAL A 1 118 ? 23.304 -20.890 10.659 1.00 52.28 118 VAL A C 1
ATOM 908 O O . VAL A 1 118 ? 22.852 -21.161 9.548 1.00 52.28 118 VAL A O 1
ATOM 911 N N . ASP A 1 119 ? 24.319 -21.568 11.196 1.00 58.94 119 ASP A N 1
ATOM 912 C CA . ASP A 1 119 ? 25.062 -22.618 10.490 1.00 58.94 119 ASP A CA 1
ATOM 913 C C . ASP A 1 119 ? 24.159 -23.794 10.106 1.00 58.94 119 ASP A C 1
ATOM 915 O O . ASP A 1 119 ? 24.179 -24.270 8.968 1.00 58.94 119 ASP A O 1
ATOM 919 N N . ARG A 1 120 ? 23.289 -24.217 11.028 1.00 56.38 120 ARG A N 1
ATOM 920 C CA . ARG A 1 120 ? 22.298 -25.269 10.781 1.00 56.38 120 ARG A CA 1
ATOM 921 C C . ARG A 1 120 ? 21.343 -24.908 9.645 1.00 56.38 120 ARG A C 1
ATOM 923 O O . ARG A 1 120 ? 20.983 -25.780 8.853 1.00 56.38 120 ARG A O 1
ATOM 930 N N . GLU A 1 121 ? 20.934 -23.648 9.552 1.00 51.22 121 GLU A N 1
ATOM 931 C CA . GLU A 1 121 ? 20.008 -23.201 8.514 1.00 51.22 121 GLU A CA 1
ATOM 932 C C . GLU A 1 121 ? 20.692 -23.040 7.155 1.00 51.22 121 GLU A C 1
ATOM 934 O O . GLU A 1 121 ? 20.169 -23.472 6.124 1.00 51.22 121 GLU A O 1
ATOM 939 N N . VAL A 1 122 ? 21.920 -22.525 7.150 1.00 56.97 122 VAL A N 1
ATOM 940 C CA . VAL A 1 122 ? 22.773 -22.505 5.961 1.00 56.97 122 VAL A CA 1
ATOM 941 C C . VAL A 1 122 ? 22.992 -23.929 5.432 1.00 56.97 122 VAL A C 1
ATOM 943 O O . VAL A 1 122 ? 22.900 -24.157 4.222 1.00 56.97 122 VAL A O 1
ATOM 946 N N . ASP A 1 123 ? 23.198 -24.913 6.306 1.00 60.44 123 ASP A N 1
ATOM 947 C CA . ASP A 1 123 ? 23.339 -26.317 5.918 1.00 60.44 123 ASP A CA 1
ATOM 948 C C . ASP A 1 123 ? 22.028 -26.936 5.398 1.00 60.44 123 ASP A C 1
ATOM 950 O O . ASP A 1 123 ? 22.054 -27.727 4.448 1.00 60.44 123 ASP A O 1
ATOM 954 N N . ASN A 1 124 ? 20.866 -26.530 5.922 1.00 53.75 124 ASN A N 1
ATOM 955 C CA . ASN A 1 124 ? 19.556 -26.928 5.391 1.00 53.75 124 ASN A CA 1
ATOM 956 C C . ASN A 1 124 ? 19.318 -26.395 3.969 1.00 53.75 124 ASN A C 1
ATOM 958 O O . ASN A 1 124 ? 18.851 -27.143 3.096 1.00 53.75 124 ASN A O 1
ATOM 962 N N . LEU A 1 125 ? 19.679 -25.130 3.721 1.00 48.81 125 LEU A N 1
ATOM 963 C CA . LEU A 1 125 ? 19.630 -24.502 2.399 1.00 48.81 125 LEU A CA 1
ATOM 964 C C . LEU A 1 125 ? 20.590 -25.197 1.423 1.00 48.81 125 LEU A C 1
ATOM 966 O O . LEU A 1 125 ? 20.193 -25.550 0.310 1.00 48.81 125 LEU A O 1
ATOM 970 N N . ARG A 1 126 ? 21.829 -25.478 1.853 1.00 52.84 126 ARG A N 1
ATOM 971 C CA . ARG A 1 126 ? 22.841 -26.206 1.061 1.00 52.84 126 ARG A CA 1
ATOM 972 C C . ARG A 1 126 ? 22.406 -27.630 0.711 1.00 52.84 126 ARG A C 1
ATOM 974 O O . ARG A 1 126 ? 22.720 -28.112 -0.374 1.00 52.84 126 ARG A O 1
ATOM 981 N N . ALA A 1 127 ? 21.675 -28.300 1.600 1.00 59.22 127 ALA A N 1
ATOM 982 C CA . ALA A 1 127 ? 21.205 -29.668 1.397 1.00 59.22 127 ALA A CA 1
ATOM 983 C C . ALA A 1 127 ? 19.949 -29.777 0.508 1.00 59.22 127 ALA A C 1
ATOM 985 O O . ALA A 1 127 ? 19.436 -30.882 0.328 1.00 59.22 127 ALA A O 1
ATOM 986 N N . GLY A 1 128 ? 19.418 -28.662 -0.018 1.00 41.75 128 GLY A N 1
ATOM 987 C CA . GLY A 1 128 ? 18.196 -28.656 -0.831 1.00 41.75 128 GLY A CA 1
ATOM 988 C C . GLY A 1 128 ? 16.939 -29.056 -0.049 1.00 41.75 128 GLY A C 1
ATOM 989 O O . GLY A 1 128 ? 15.925 -29.418 -0.641 1.00 41.75 128 GLY A O 1
ATOM 990 N N . LYS A 1 129 ? 16.994 -28.999 1.289 1.00 43.94 129 LYS A N 1
ATOM 991 C CA . LYS A 1 129 ? 15.898 -29.385 2.191 1.00 43.94 129 LYS A CA 1
ATOM 992 C C . LYS A 1 129 ? 14.916 -28.243 2.473 1.00 43.94 129 LYS A C 1
ATOM 994 O O . LYS A 1 129 ? 13.987 -28.442 3.250 1.00 43.94 129 LYS A O 1
ATOM 999 N N . ALA A 1 130 ? 15.074 -27.099 1.799 1.00 47.09 130 ALA A N 1
ATOM 1000 C CA . ALA A 1 130 ? 14.280 -25.873 1.957 1.00 47.09 130 ALA A CA 1
ATOM 1001 C C . ALA A 1 130 ? 12.756 -26.045 1.761 1.00 47.09 130 ALA A C 1
ATOM 1003 O O . ALA A 1 130 ? 11.991 -25.138 2.067 1.00 47.09 130 ALA A O 1
ATOM 1004 N N . TYR A 1 131 ? 12.308 -27.204 1.269 1.00 45.47 131 TYR A N 1
ATOM 1005 C CA . TYR A 1 131 ? 10.898 -27.508 1.015 1.00 45.47 131 TYR A CA 1
ATOM 1006 C C . TYR A 1 131 ? 10.339 -28.656 1.866 1.00 45.47 131 TYR A C 1
ATOM 1008 O O . TYR A 1 131 ? 9.194 -29.058 1.665 1.00 45.47 131 TYR A O 1
ATOM 1016 N N . ALA A 1 132 ? 11.110 -29.211 2.810 1.00 41.00 132 ALA A N 1
ATOM 1017 C CA . ALA A 1 132 ? 10.586 -30.219 3.724 1.00 41.00 132 ALA A CA 1
ATOM 1018 C C . ALA A 1 132 ? 9.757 -29.529 4.831 1.00 41.00 132 ALA A C 1
ATOM 1020 O O . ALA A 1 132 ? 10.328 -28.788 5.633 1.00 41.00 132 ALA A O 1
ATOM 1021 N N . PRO A 1 133 ? 8.441 -29.798 4.946 1.00 42.44 133 PRO A N 1
ATOM 1022 C CA . PRO A 1 133 ? 7.537 -29.102 5.874 1.00 42.44 133 PRO A CA 1
ATOM 1023 C C . PRO A 1 133 ? 7.832 -29.342 7.366 1.00 42.44 133 PRO A C 1
ATOM 1025 O O . PRO A 1 133 ? 7.115 -28.835 8.219 1.00 42.44 133 PRO A O 1
ATOM 1028 N N . VAL A 1 134 ? 8.876 -30.106 7.699 1.00 45.19 134 VAL A N 1
ATOM 1029 C CA . VAL A 1 134 ? 9.212 -30.505 9.074 1.00 45.19 134 VAL A CA 1
ATOM 1030 C C . VAL A 1 134 ? 10.420 -29.752 9.648 1.00 45.19 134 VAL A C 1
ATOM 1032 O O . VAL A 1 134 ? 10.655 -29.846 10.844 1.00 45.19 134 VAL A O 1
ATOM 1035 N N . ASN A 1 135 ? 11.165 -28.982 8.840 1.00 43.97 135 ASN A N 1
ATOM 1036 C CA . ASN A 1 135 ? 12.422 -28.348 9.281 1.00 43.97 135 ASN A CA 1
ATOM 1037 C C . ASN A 1 135 ? 12.501 -26.823 9.090 1.00 43.97 135 ASN A C 1
ATOM 1039 O O . ASN A 1 135 ? 13.491 -26.230 9.493 1.00 43.97 135 ASN A O 1
ATOM 1043 N N . LEU A 1 136 ? 11.447 -26.179 8.582 1.00 40.22 136 LEU A N 1
ATOM 1044 C CA . LEU A 1 136 ? 11.248 -24.723 8.706 1.00 40.22 136 LEU A CA 1
ATOM 1045 C C . LEU A 1 136 ? 10.676 -24.322 10.086 1.00 40.22 136 LEU A C 1
ATOM 1047 O O . LEU A 1 136 ? 10.482 -23.146 10.360 1.00 40.22 136 LEU A O 1
ATOM 1051 N N . GLY A 1 137 ? 10.402 -25.300 10.960 1.00 38.44 137 GLY A N 1
ATOM 1052 C CA . GLY A 1 137 ? 9.676 -25.134 12.225 1.00 38.44 137 GLY A CA 1
ATOM 1053 C C . GLY A 1 137 ? 10.507 -24.755 13.457 1.00 38.44 137 GLY A C 1
ATOM 1054 O O . GLY A 1 137 ? 10.045 -25.003 14.567 1.00 38.44 137 GLY A O 1
ATOM 1055 N N . ALA A 1 138 ? 11.712 -24.197 13.301 1.00 40.47 138 ALA A N 1
ATOM 1056 C CA . ALA A 1 138 ? 12.502 -23.681 14.433 1.00 40.47 138 ALA A CA 1
ATOM 1057 C C . ALA A 1 138 ? 12.752 -22.162 14.383 1.00 40.47 138 ALA A C 1
ATOM 1059 O O . ALA A 1 138 ? 13.104 -21.576 15.403 1.00 40.47 138 ALA A O 1
ATOM 1060 N N . PHE A 1 139 ? 12.499 -21.512 13.244 1.00 39.12 139 PHE A N 1
ATOM 1061 C CA . PHE A 1 139 ? 12.282 -20.071 13.198 1.00 39.12 139 PHE A CA 1
ATOM 1062 C C . PHE A 1 139 ? 10.774 -19.872 13.229 1.00 39.12 139 PHE A C 1
ATOM 1064 O O . PHE A 1 139 ? 10.077 -20.337 12.331 1.00 39.12 139 PHE A O 1
ATOM 1071 N N . GLU A 1 140 ? 10.251 -19.249 14.285 1.00 41.59 140 GLU A N 1
ATOM 1072 C CA . GLU A 1 140 ? 8.841 -18.864 14.329 1.00 41.59 140 GLU A CA 1
ATOM 1073 C C . GLU A 1 140 ? 8.424 -18.247 12.981 1.00 41.59 140 GLU A C 1
ATOM 1075 O O . GLU A 1 140 ? 9.164 -17.425 12.439 1.00 41.59 140 GLU A O 1
ATOM 1080 N N . GLU A 1 141 ? 7.252 -18.654 12.473 1.00 45.25 141 GLU A N 1
ATOM 1081 C CA . GLU A 1 141 ? 6.557 -18.328 11.205 1.00 45.25 141 GLU A CA 1
ATOM 1082 C C . GLU A 1 141 ? 6.291 -16.818 10.972 1.00 45.25 141 GLU A C 1
ATOM 1084 O O . GLU A 1 141 ? 5.257 -16.388 10.461 1.00 45.25 141 GLU A O 1
ATOM 1089 N N . PHE A 1 142 ? 7.208 -15.972 11.408 1.00 44.34 142 PHE A N 1
ATOM 1090 C CA . PHE A 1 142 ? 6.984 -14.599 11.817 1.00 44.34 142 PHE A CA 1
ATOM 1091 C C . PHE A 1 142 ? 7.854 -13.600 11.052 1.00 44.34 142 PHE A C 1
ATOM 1093 O O . PHE A 1 142 ? 7.778 -12.397 11.309 1.00 44.34 142 PHE A O 1
ATOM 1100 N N . TRP A 1 143 ? 8.694 -14.081 10.136 1.00 47.41 143 TRP A N 1
ATOM 1101 C CA . TRP A 1 143 ? 9.614 -13.265 9.360 1.00 47.41 143 TRP A CA 1
ATOM 1102 C C . TRP A 1 143 ? 9.286 -13.479 7.876 1.00 47.41 143 TRP A C 1
ATOM 1104 O O . TRP A 1 143 ? 9.432 -14.576 7.349 1.00 47.41 143 TRP A O 1
ATOM 1114 N N . ALA A 1 144 ? 8.816 -12.404 7.232 1.00 56.38 144 ALA A N 1
ATOM 1115 C CA . ALA A 1 144 ? 8.615 -12.246 5.787 1.00 56.38 144 ALA A CA 1
ATOM 1116 C C . ALA A 1 144 ? 7.257 -12.616 5.159 1.00 56.38 144 ALA A C 1
ATOM 1118 O O . ALA A 1 144 ? 7.219 -12.941 3.973 1.00 56.38 144 ALA A O 1
ATOM 1119 N N . LEU A 1 145 ? 6.133 -12.461 5.871 1.00 80.38 145 LEU A N 1
ATOM 1120 C CA . LEU A 1 145 ? 4.853 -12.216 5.184 1.00 80.38 145 LEU A CA 1
ATOM 1121 C C . LEU A 1 145 ? 4.768 -10.742 4.786 1.00 80.38 145 LEU A C 1
ATOM 1123 O O . LEU A 1 145 ? 4.032 -9.951 5.377 1.00 80.38 145 LEU A O 1
ATOM 1127 N N . ASP A 1 146 ? 5.561 -10.384 3.784 1.00 92.38 146 ASP A N 1
ATOM 1128 C CA . ASP A 1 146 ? 5.352 -9.141 3.063 1.00 92.38 146 ASP A CA 1
ATOM 1129 C C . ASP A 1 146 ? 4.116 -9.275 2.176 1.00 92.38 146 ASP A C 1
ATOM 1131 O O . ASP A 1 146 ? 3.537 -10.351 1.990 1.00 92.38 146 ASP A O 1
ATOM 1135 N N . MET A 1 147 ? 3.690 -8.153 1.620 1.00 94.88 147 MET A N 1
ATOM 1136 C CA . MET A 1 147 ? 2.539 -8.099 0.739 1.00 94.88 147 MET A CA 1
ATOM 1137 C C . MET A 1 147 ? 2.919 -7.555 -0.627 1.00 94.88 147 MET A C 1
ATOM 1139 O O . MET A 1 147 ? 3.829 -6.746 -0.747 1.00 94.88 147 MET A O 1
ATOM 1143 N N . LEU A 1 148 ? 2.196 -7.981 -1.655 1.00 94.88 148 LEU A N 1
ATOM 1144 C CA . LEU A 1 148 ? 2.285 -7.456 -3.010 1.00 94.88 148 LEU A CA 1
ATOM 1145 C C . LEU A 1 148 ? 0.929 -6.862 -3.384 1.00 94.88 148 LEU A C 1
ATOM 1147 O O . LEU A 1 148 ? -0.092 -7.549 -3.288 1.00 94.88 148 LEU A O 1
ATOM 1151 N N . ASP A 1 149 ? 0.922 -5.597 -3.790 1.00 96.62 149 ASP A N 1
ATOM 1152 C CA . ASP A 1 149 ? -0.271 -4.838 -4.169 1.00 96.62 149 ASP A CA 1
ATOM 1153 C C . ASP A 1 149 ? -0.141 -4.331 -5.608 1.00 96.62 149 ASP A C 1
ATOM 1155 O O . ASP A 1 149 ? 0.900 -3.808 -6.020 1.00 96.62 149 ASP A O 1
ATOM 1159 N N . TRP A 1 150 ? -1.220 -4.487 -6.373 1.00 96.69 150 TRP A N 1
ATOM 1160 C CA . TRP A 1 150 ? -1.309 -3.999 -7.741 1.00 96.69 150 TRP A CA 1
ATOM 1161 C C . TRP A 1 150 ? -1.920 -2.595 -7.779 1.00 96.69 150 TRP A C 1
ATOM 1163 O O . TRP A 1 150 ? -3.084 -2.369 -7.422 1.00 96.69 150 TRP A O 1
ATOM 1173 N N . ILE A 1 151 ? -1.153 -1.630 -8.278 1.00 96.56 151 ILE A N 1
ATOM 1174 C CA . ILE A 1 151 ? -1.612 -0.257 -8.462 1.00 96.56 151 ILE A CA 1
ATOM 1175 C C . ILE A 1 151 ? -2.464 -0.173 -9.731 1.00 96.56 151 ILE A C 1
ATOM 1177 O O . ILE A 1 151 ? -2.040 -0.537 -10.826 1.00 96.56 151 ILE A O 1
ATOM 1181 N N . GLY A 1 152 ? -3.713 0.262 -9.561 1.00 94.00 152 GLY A N 1
ATOM 1182 C CA . GLY A 1 152 ? -4.672 0.371 -10.655 1.00 94.00 152 GLY A CA 1
ATOM 1183 C C . GLY A 1 152 ? -4.380 1.579 -11.538 1.00 94.00 152 GLY A C 1
ATOM 1184 O O . GLY A 1 152 ? -4.414 2.708 -11.051 1.00 94.00 152 GLY A O 1
ATOM 1185 N N . GLU A 1 153 ? -4.179 1.335 -12.832 1.00 95.06 153 GLU A N 1
ATOM 1186 C CA . GLU A 1 153 ? -3.897 2.367 -13.839 1.00 95.06 153 GLU A CA 1
ATOM 1187 C C . GLU A 1 153 ? -4.981 3.451 -13.909 1.00 95.06 153 GLU A C 1
ATOM 1189 O O . GLU A 1 153 ? -4.690 4.625 -14.101 1.00 95.06 153 GLU A O 1
ATOM 1194 N N . SER A 1 154 ? -6.242 3.074 -13.682 1.00 94.44 154 SER A N 1
ATOM 1195 C CA . SER A 1 154 ? -7.370 4.012 -13.674 1.00 94.44 154 SER A CA 1
ATOM 1196 C C . SER A 1 154 ? -7.255 5.102 -12.603 1.00 94.44 154 SER A C 1
ATOM 1198 O O . SER A 1 154 ? -7.928 6.121 -12.697 1.00 94.44 154 SER A O 1
ATOM 1200 N N . HIS A 1 155 ? -6.459 4.861 -11.559 1.00 95.12 155 HIS A N 1
ATOM 1201 C CA . HIS A 1 155 ? -6.210 5.803 -10.466 1.00 95.12 155 HIS A CA 1
ATOM 1202 C C . HIS A 1 155 ? -4.849 6.487 -10.586 1.00 95.12 155 HIS A C 1
ATOM 1204 O O . HIS A 1 155 ? -4.686 7.609 -10.118 1.00 95.12 155 HIS A O 1
ATOM 1210 N N . TYR A 1 156 ? -3.886 5.800 -11.198 1.00 96.56 156 TYR A N 1
ATOM 1211 C CA . TYR A 1 156 ? -2.516 6.259 -11.370 1.00 96.56 156 TYR A CA 1
ATOM 1212 C C . TYR A 1 156 ? -2.094 5.926 -12.805 1.00 96.56 156 TYR A C 1
ATOM 1214 O O . TYR A 1 156 ? -1.703 4.792 -13.069 1.00 96.56 156 TYR A O 1
ATOM 1222 N N . PRO A 1 157 ? -2.213 6.866 -13.761 1.00 95.25 157 PRO A N 1
ATOM 1223 C CA . PRO A 1 157 ? -1.898 6.591 -15.165 1.00 95.25 157 PRO A CA 1
ATOM 1224 C C . PRO A 1 157 ? -0.428 6.213 -15.391 1.00 95.25 157 PRO A C 1
ATOM 1226 O O . PRO A 1 157 ? -0.097 5.477 -16.324 1.00 95.25 157 PRO A O 1
ATOM 1229 N N . THR A 1 158 ? 0.456 6.718 -14.527 1.00 96.62 158 THR A N 1
ATOM 1230 C CA . THR A 1 158 ? 1.899 6.475 -14.556 1.00 96.62 158 THR A CA 1
ATOM 1231 C C . THR A 1 158 ? 2.398 6.019 -13.183 1.00 96.62 158 THR A C 1
ATOM 1233 O O . THR A 1 158 ? 1.845 6.441 -12.159 1.00 96.62 158 THR A O 1
ATOM 1236 N N . PRO A 1 159 ? 3.458 5.191 -13.118 1.00 97.25 159 PRO A N 1
ATOM 1237 C CA . PRO A 1 159 ? 4.042 4.797 -11.839 1.00 97.25 159 PRO A CA 1
ATOM 1238 C C . PRO A 1 159 ? 4.557 6.007 -11.046 1.00 97.25 159 PRO A C 1
ATOM 1240 O O . PRO A 1 159 ? 4.435 6.025 -9.823 1.00 97.25 159 PRO A O 1
ATOM 1243 N N . GLU A 1 160 ? 5.057 7.044 -11.722 1.00 97.31 160 GLU A N 1
ATOM 1244 C CA . GLU A 1 160 ? 5.536 8.279 -11.096 1.00 97.31 160 GLU A CA 1
ATOM 1245 C C . GLU A 1 160 ? 4.428 8.975 -10.303 1.00 97.31 160 GLU A C 1
ATOM 1247 O O . GLU A 1 160 ? 4.665 9.361 -9.161 1.00 97.31 160 GLU A O 1
ATOM 1252 N N . SER A 1 161 ? 3.204 9.042 -10.846 1.00 97.25 161 SER A N 1
ATOM 1253 C CA . SER A 1 161 ? 2.070 9.674 -10.155 1.00 97.25 161 SER A CA 1
ATOM 1254 C C . SER A 1 161 ? 1.761 9.016 -8.805 1.00 97.25 161 SER A C 1
ATOM 1256 O O . SER A 1 161 ? 1.462 9.698 -7.826 1.00 97.25 161 SER A O 1
ATOM 1258 N N . PHE A 1 162 ? 1.897 7.688 -8.718 1.00 97.62 162 PHE A N 1
ATOM 1259 C CA . PHE A 1 162 ? 1.746 6.963 -7.460 1.00 97.62 162 PHE A CA 1
ATOM 1260 C C . PHE A 1 162 ? 2.929 7.204 -6.516 1.00 97.62 162 PHE A C 1
ATOM 1262 O O . PHE A 1 162 ? 2.724 7.435 -5.326 1.00 97.62 162 PHE A O 1
ATOM 1269 N N . ILE A 1 163 ? 4.162 7.157 -7.031 1.00 97.06 163 ILE A N 1
ATOM 1270 C CA . ILE A 1 163 ? 5.384 7.334 -6.235 1.00 97.06 163 ILE A CA 1
ATOM 1271 C C . ILE A 1 163 ? 5.421 8.723 -5.590 1.00 97.06 163 ILE A C 1
ATOM 1273 O O . ILE A 1 163 ? 5.757 8.841 -4.413 1.00 97.06 163 ILE A O 1
ATOM 1277 N N . GLU A 1 164 ? 5.093 9.774 -6.340 1.00 96.50 164 GLU A N 1
ATOM 1278 C CA . GLU A 1 164 ? 5.088 11.151 -5.840 1.00 96.50 164 GLU A CA 1
ATOM 1279 C C . GLU A 1 164 ? 4.040 11.348 -4.744 1.00 96.50 164 GLU A C 1
ATOM 1281 O O . GLU A 1 164 ? 4.366 11.855 -3.668 1.00 96.50 164 GLU A O 1
ATOM 1286 N N . GLU A 1 165 ? 2.814 10.864 -4.958 1.00 96.25 165 GLU A N 1
ATOM 1287 C CA . GLU A 1 165 ? 1.765 10.909 -3.939 1.00 96.25 165 GLU A CA 1
ATOM 1288 C C . GLU A 1 165 ? 2.153 10.104 -2.690 1.00 96.25 165 GLU A C 1
ATOM 1290 O O . GLU A 1 165 ? 1.993 10.587 -1.568 1.00 96.25 165 GLU A O 1
ATOM 1295 N N . ALA A 1 166 ? 2.700 8.897 -2.866 1.00 96.06 166 ALA A N 1
ATOM 1296 C CA . ALA A 1 166 ? 3.149 8.050 -1.764 1.00 96.06 166 ALA A CA 1
ATOM 1297 C C . ALA A 1 166 ? 4.268 8.718 -0.953 1.00 96.06 166 ALA A C 1
ATOM 1299 O O . ALA A 1 166 ? 4.265 8.642 0.276 1.00 96.06 166 ALA A O 1
ATOM 1300 N N . LYS A 1 167 ? 5.198 9.416 -1.617 1.00 94.31 167 LYS A N 1
ATOM 1301 C CA . LYS A 1 167 ? 6.258 10.184 -0.950 1.00 94.31 167 LYS A CA 1
ATOM 1302 C C . LYS A 1 167 ? 5.689 11.341 -0.130 1.00 94.31 167 LYS A C 1
ATOM 1304 O O . LYS A 1 167 ? 6.124 11.531 1.001 1.00 94.31 167 LYS A O 1
ATOM 1309 N N . GLN A 1 168 ? 4.722 12.081 -0.676 1.00 93.31 168 GLN A N 1
ATOM 1310 C CA . GLN A 1 168 ? 4.140 13.265 -0.034 1.00 93.31 168 GLN A CA 1
ATOM 1311 C C . GLN A 1 168 ? 3.178 12.921 1.108 1.00 93.31 168 GLN A C 1
ATOM 1313 O O . GLN A 1 168 ? 3.247 13.508 2.185 1.00 93.31 168 GLN A O 1
ATOM 1318 N N . LEU A 1 169 ? 2.263 11.982 0.872 1.00 94.00 169 LEU A N 1
ATOM 1319 C CA . LEU A 1 169 ? 1.120 11.719 1.748 1.00 94.00 169 LEU A CA 1
ATOM 1320 C C . LEU A 1 169 ? 1.211 10.369 2.471 1.00 94.00 169 LEU A C 1
ATOM 1322 O O . LEU A 1 169 ? 0.276 9.999 3.191 1.00 94.00 169 LEU A O 1
ATOM 1326 N N . GLY A 1 170 ? 2.276 9.599 2.247 1.00 95.06 170 GLY A N 1
ATOM 1327 C CA . GLY A 1 170 ? 2.343 8.196 2.641 1.00 95.06 170 GLY A CA 1
ATOM 1328 C C . GLY A 1 170 ? 1.437 7.310 1.784 1.00 95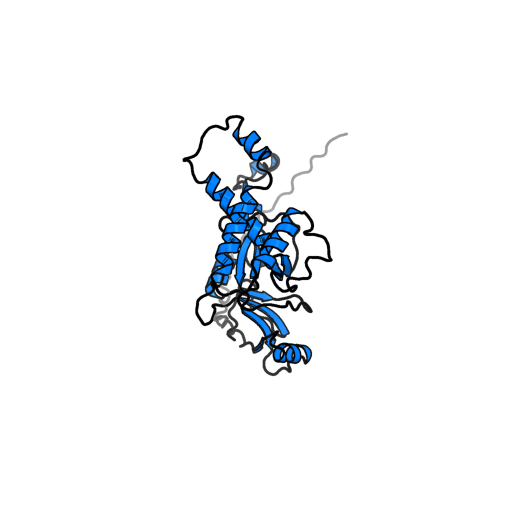.06 170 GLY A C 1
ATOM 1329 O O . GLY A 1 170 ? 0.677 7.780 0.931 1.00 95.06 170 GLY A O 1
ATOM 1330 N N . VAL A 1 171 ? 1.470 6.007 2.039 1.00 95.75 171 VAL A N 1
ATOM 1331 C CA . VAL A 1 171 ? 0.615 5.037 1.351 1.00 95.75 171 VAL A CA 1
ATOM 1332 C C . VAL A 1 171 ? -0.616 4.735 2.191 1.00 95.75 171 VAL A C 1
ATOM 1334 O O . VAL A 1 171 ? -0.490 4.388 3.359 1.00 95.75 171 VAL A O 1
ATOM 1337 N N . ASN A 1 172 ? -1.798 4.775 1.572 1.00 96.00 172 ASN A N 1
ATOM 1338 C CA . ASN A 1 172 ? -3.037 4.244 2.137 1.00 96.00 172 ASN A CA 1
ATOM 1339 C C . ASN A 1 172 ? -3.705 3.329 1.113 1.00 96.00 172 ASN A C 1
ATOM 1341 O O . ASN A 1 172 ? -4.120 3.780 0.043 1.00 96.00 172 ASN A O 1
ATOM 1345 N N . ARG A 1 173 ? -3.840 2.042 1.434 1.00 96.50 173 ARG A N 1
ATOM 1346 C CA . ARG A 1 173 ? -4.398 1.051 0.506 1.00 96.50 173 ARG A CA 1
ATOM 1347 C C . ARG A 1 173 ? -5.499 0.255 1.169 1.00 96.50 173 ARG A C 1
ATOM 1349 O O . ARG A 1 173 ? -5.325 -0.294 2.253 1.00 96.50 173 ARG A O 1
ATOM 1356 N N . ARG A 1 174 ? -6.660 0.229 0.517 1.00 96.94 174 ARG A N 1
ATOM 1357 C CA . ARG A 1 174 ? -7.840 -0.467 1.024 1.00 96.94 174 ARG A CA 1
ATOM 1358 C C . ARG A 1 174 ? -7.637 -1.972 0.912 1.00 96.94 174 ARG A C 1
ATOM 1360 O O . ARG A 1 174 ? -7.361 -2.472 -0.175 1.00 96.94 174 ARG A O 1
ATOM 1367 N N . LEU A 1 175 ? -7.864 -2.685 2.007 1.00 96.12 175 LEU A N 1
ATOM 1368 C CA . LEU A 1 175 ? -7.833 -4.141 2.014 1.00 96.12 175 LEU A CA 1
ATOM 1369 C C . LEU A 1 175 ? -9.185 -4.735 1.577 1.00 96.12 175 LEU A C 1
ATOM 1371 O O . LEU A 1 175 ? -10.241 -4.132 1.819 1.00 96.12 175 LEU A O 1
ATOM 1375 N N . PRO A 1 176 ? -9.186 -5.918 0.932 1.00 95.25 176 PRO A N 1
ATOM 1376 C CA . PRO A 1 176 ? -10.410 -6.663 0.662 1.00 95.25 176 PRO A CA 1
ATOM 1377 C C . PRO A 1 176 ? -11.206 -6.938 1.945 1.00 95.25 176 PRO A C 1
ATOM 1379 O O . PRO A 1 176 ? -10.644 -7.123 3.024 1.00 95.25 176 PRO A O 1
ATOM 1382 N N . LYS A 1 177 ? -12.539 -6.994 1.842 1.00 94.06 177 LYS A N 1
ATOM 1383 C CA . LYS A 1 177 ? -13.393 -7.299 2.999 1.00 94.06 177 LYS A CA 1
ATOM 1384 C C . LYS A 1 177 ? -13.040 -8.683 3.552 1.00 94.06 177 LYS A C 1
ATOM 1386 O O . LYS A 1 177 ? -12.985 -9.647 2.797 1.00 94.06 177 LYS A O 1
ATOM 1391 N N . GLY A 1 178 ? -12.837 -8.774 4.865 1.00 93.44 178 GLY A N 1
ATOM 1392 C CA . GLY A 1 178 ? -12.460 -10.027 5.526 1.00 93.44 178 GLY A CA 1
ATOM 1393 C C . GLY A 1 178 ? -10.958 -10.329 5.510 1.00 93.44 178 GLY A C 1
ATOM 1394 O O . GLY A 1 178 ? -10.539 -11.273 6.172 1.00 93.44 178 GLY A O 1
ATOM 1395 N N . PHE A 1 179 ? -10.145 -9.535 4.806 1.00 94.25 179 PHE A N 1
ATOM 1396 C CA . PHE A 1 179 ? -8.696 -9.695 4.781 1.00 94.25 179 PHE A CA 1
ATOM 1397 C C . PHE A 1 179 ? -8.035 -8.797 5.834 1.00 94.25 179 PHE A C 1
ATOM 1399 O O . PHE A 1 179 ? -8.086 -7.571 5.741 1.00 94.25 179 PHE A O 1
ATOM 1406 N N . PHE A 1 180 ? -7.416 -9.424 6.833 1.00 93.94 180 PHE A N 1
ATOM 1407 C CA . PHE A 1 180 ? -6.767 -8.754 7.962 1.00 93.94 180 PHE A CA 1
ATOM 1408 C C . PHE A 1 180 ? -5.364 -9.330 8.148 1.00 93.94 180 PHE A C 1
ATOM 1410 O O . PHE A 1 180 ? -5.215 -10.340 8.842 1.00 93.94 180 PHE A O 1
ATOM 1417 N N . PRO A 1 181 ? -4.346 -8.756 7.490 1.00 93.31 181 PRO A N 1
ATOM 1418 C CA . PRO A 1 181 ? -3.002 -9.271 7.603 1.00 93.31 181 PRO A CA 1
ATOM 1419 C C . PRO A 1 181 ? -2.436 -9.007 8.992 1.00 93.31 181 PRO A C 1
ATOM 1421 O O . PRO A 1 181 ? -2.772 -8.022 9.642 1.00 93.31 181 PRO A O 1
ATOM 1424 N N . ARG A 1 182 ? -1.557 -9.888 9.461 1.00 90.75 182 ARG A N 1
ATOM 1425 C CA . ARG A 1 182 ? -0.742 -9.584 10.638 1.00 90.75 182 ARG A CA 1
ATOM 1426 C C . ARG A 1 182 ? 0.434 -8.746 10.168 1.00 90.75 182 ARG A C 1
ATOM 1428 O O . ARG A 1 182 ? 1.213 -9.216 9.346 1.00 90.75 182 ARG A O 1
ATOM 1435 N N . ILE A 1 183 ? 0.548 -7.522 10.673 1.00 91.44 183 ILE A N 1
ATOM 1436 C CA . ILE A 1 183 ? 1.670 -6.641 10.346 1.00 91.44 183 ILE A CA 1
ATOM 1437 C C . ILE A 1 183 ? 2.551 -6.426 11.573 1.00 91.44 183 ILE A C 1
ATOM 1439 O O . ILE A 1 183 ? 2.061 -6.282 12.694 1.00 91.44 183 ILE A O 1
ATOM 1443 N N . ARG A 1 184 ? 3.862 -6.363 11.353 1.00 88.75 184 ARG A N 1
ATOM 1444 C CA . ARG A 1 184 ? 4.831 -5.835 12.310 1.00 88.75 184 ARG A CA 1
ATOM 1445 C C . ARG A 1 184 ? 5.176 -4.419 11.880 1.00 88.75 184 ARG A C 1
ATOM 1447 O O . ARG A 1 184 ? 5.754 -4.216 10.812 1.00 88.75 184 ARG A O 1
ATOM 1454 N N . LYS A 1 185 ? 4.775 -3.443 12.693 1.00 89.62 185 LYS A N 1
ATOM 1455 C CA . LYS A 1 185 ? 4.931 -2.017 12.383 1.00 89.62 185 LYS A CA 1
ATOM 1456 C C . LYS A 1 185 ? 6.398 -1.691 12.094 1.00 89.62 185 LYS A C 1
ATOM 1458 O O . LYS A 1 185 ? 7.269 -2.050 12.879 1.00 89.62 185 LYS A O 1
ATOM 1463 N N . GLY A 1 186 ? 6.662 -1.043 10.964 1.00 86.56 186 GLY A N 1
ATOM 1464 C CA . GLY A 1 186 ? 8.008 -0.674 10.521 1.00 86.56 186 GLY A CA 1
ATOM 1465 C C . GLY A 1 186 ? 8.861 -1.829 9.982 1.00 86.56 186 GLY A C 1
ATOM 1466 O O . GLY A 1 186 ? 9.969 -1.577 9.528 1.00 86.56 186 GLY A O 1
ATOM 1467 N N . GLN A 1 187 ? 8.367 -3.072 9.998 1.00 87.62 187 GLN A N 1
ATOM 1468 C CA . GLN A 1 187 ? 9.094 -4.244 9.494 1.00 87.62 187 GLN A CA 1
ATOM 1469 C C . GLN A 1 187 ? 8.401 -4.877 8.289 1.00 87.62 187 GLN A C 1
ATOM 1471 O O . GLN A 1 187 ? 9.051 -5.156 7.288 1.00 87.62 187 GLN A O 1
ATOM 1476 N N . THR A 1 188 ? 7.083 -5.090 8.363 1.00 90.75 188 THR A N 1
ATOM 1477 C CA . THR A 1 188 ? 6.318 -5.654 7.244 1.00 90.75 188 THR A CA 1
ATOM 1478 C C . THR A 1 188 ? 6.297 -4.670 6.085 1.00 90.75 188 THR A C 1
ATOM 1480 O O . THR A 1 188 ? 5.923 -3.507 6.265 1.00 90.75 188 THR A O 1
ATOM 1483 N N . ARG A 1 189 ? 6.638 -5.140 4.886 1.00 94.12 189 ARG A N 1
ATOM 1484 C CA . ARG A 1 189 ? 6.611 -4.328 3.672 1.00 94.12 189 ARG A CA 1
ATOM 1485 C C . ARG A 1 189 ? 5.410 -4.659 2.812 1.00 94.12 189 ARG A C 1
ATOM 1487 O O . ARG A 1 189 ? 4.914 -5.785 2.772 1.00 94.12 189 ARG A O 1
ATOM 1494 N N . VAL A 1 190 ? 4.983 -3.654 2.067 1.00 95.88 190 VAL A N 1
ATOM 1495 C CA . VAL A 1 190 ? 4.127 -3.822 0.903 1.00 95.88 190 VAL A CA 1
ATOM 1496 C C . VAL A 1 190 ? 4.900 -3.386 -0.334 1.00 95.88 190 VAL A C 1
ATOM 1498 O O . VAL A 1 190 ? 5.430 -2.280 -0.403 1.00 95.88 190 VAL A O 1
ATOM 1501 N N . TRP A 1 191 ? 4.977 -4.293 -1.291 1.00 96.12 191 TRP A N 1
ATOM 1502 C CA . TRP A 1 191 ? 5.627 -4.153 -2.579 1.00 96.12 191 TRP A CA 1
ATOM 1503 C C . TRP A 1 191 ? 4.584 -3.742 -3.615 1.00 96.12 191 TRP A C 1
ATOM 1505 O O . TRP A 1 191 ? 3.478 -4.290 -3.637 1.00 96.12 191 TRP A O 1
ATOM 1515 N N . PHE A 1 192 ? 4.921 -2.783 -4.472 1.00 97.25 192 PHE A N 1
ATOM 1516 C CA . PHE A 1 192 ? 3.968 -2.191 -5.407 1.00 97.25 192 PHE A CA 1
ATOM 1517 C C . PHE A 1 192 ? 4.308 -2.519 -6.850 1.00 97.25 192 PHE A C 1
ATOM 1519 O O . PHE A 1 192 ? 5.405 -2.227 -7.333 1.00 97.25 192 PHE A O 1
ATOM 1526 N N . LEU A 1 193 ? 3.324 -3.083 -7.544 1.00 97.00 193 LEU A N 1
ATOM 1527 C CA . LEU A 1 193 ? 3.355 -3.320 -8.980 1.00 97.00 193 LEU A CA 1
ATOM 1528 C C . LEU A 1 193 ? 2.572 -2.238 -9.708 1.00 97.00 193 LEU A C 1
ATOM 1530 O O . LEU A 1 193 ? 1.474 -1.874 -9.289 1.00 97.00 193 LEU A O 1
ATOM 1534 N N . HIS A 1 194 ? 3.094 -1.790 -10.842 1.00 97.38 194 HIS A N 1
ATOM 1535 C CA . HIS A 1 194 ? 2.367 -0.927 -11.763 1.00 97.38 194 HIS A CA 1
ATOM 1536 C C . HIS A 1 194 ? 2.322 -1.573 -13.155 1.00 97.38 194 HIS A C 1
ATOM 1538 O O . HIS A 1 194 ? 3.356 -2.066 -13.610 1.00 97.38 194 HIS A O 1
ATOM 1544 N N . PRO A 1 195 ? 1.175 -1.565 -13.866 1.00 95.81 195 PRO A N 1
ATOM 1545 C CA . PRO A 1 195 ? 1.047 -2.203 -15.183 1.00 95.81 195 PRO A CA 1
ATOM 1546 C C . PRO A 1 195 ? 1.901 -1.534 -16.267 1.00 95.81 195 PRO A C 1
ATOM 1548 O O . PRO A 1 195 ? 2.253 -2.168 -17.254 1.00 95.81 195 PRO A O 1
ATOM 1551 N N . LYS A 1 196 ? 2.254 -0.262 -16.064 1.00 95.75 196 LYS A N 1
ATOM 1552 C CA . LYS A 1 196 ? 3.041 0.564 -16.989 1.00 95.75 196 LYS A CA 1
ATOM 1553 C C . LYS A 1 196 ? 4.405 0.964 -16.415 1.00 95.75 196 LYS A C 1
ATOM 1555 O O . LYS A 1 196 ? 4.821 2.106 -16.561 1.00 95.75 196 LYS A O 1
ATOM 1560 N N . ALA A 1 197 ? 5.050 0.070 -15.665 1.00 95.50 197 ALA A N 1
ATOM 1561 C CA . ALA A 1 197 ? 6.311 0.376 -14.983 1.00 95.50 197 ALA A CA 1
ATOM 1562 C C . ALA A 1 197 ? 7.523 0.383 -15.923 1.00 95.50 197 ALA A C 1
ATOM 1564 O O . ALA A 1 197 ? 8.468 1.136 -15.710 1.00 95.50 197 ALA A O 1
ATOM 1565 N N . ILE A 1 198 ? 7.520 -0.477 -16.942 1.00 93.00 198 ILE A N 1
ATOM 1566 C CA . ILE A 1 198 ? 8.689 -0.715 -17.790 1.00 93.00 198 ILE A CA 1
ATOM 1567 C C . ILE A 1 198 ? 8.367 -0.304 -19.213 1.00 93.00 198 ILE A C 1
ATOM 1569 O O . ILE A 1 198 ? 7.395 -0.780 -19.792 1.00 93.00 198 ILE A O 1
ATOM 1573 N N . ARG A 1 199 ? 9.223 0.542 -19.786 1.00 91.31 199 ARG A N 1
ATOM 1574 C CA . ARG A 1 199 ? 9.251 0.815 -21.223 1.00 91.31 199 ARG A CA 1
ATOM 1575 C C . ARG A 1 199 ? 10.176 -0.206 -21.874 1.00 91.31 199 ARG A C 1
ATOM 1577 O O . ARG A 1 199 ? 11.390 -0.119 -21.711 1.00 91.31 199 ARG A O 1
ATOM 1584 N N . ALA A 1 200 ? 9.609 -1.193 -22.554 1.00 87.38 200 ALA A N 1
ATOM 1585 C CA . ALA A 1 200 ? 10.369 -2.150 -23.350 1.00 87.38 200 ALA A CA 1
ATOM 1586 C C . ALA A 1 200 ? 10.235 -1.787 -24.834 1.00 87.38 200 ALA A C 1
ATOM 1588 O O . ALA A 1 200 ? 9.161 -1.323 -25.218 1.00 87.38 200 ALA A O 1
ATOM 1589 N N . PRO A 1 201 ? 11.267 -1.997 -25.670 1.00 85.31 201 PRO A N 1
ATOM 1590 C CA . PRO A 1 201 ? 11.099 -1.946 -27.119 1.00 85.31 201 PRO A CA 1
ATOM 1591 C C . PRO A 1 201 ? 9.929 -2.849 -27.517 1.00 85.31 201 PRO A C 1
ATOM 1593 O O . PRO A 1 201 ? 9.808 -3.965 -27.003 1.00 85.31 201 PRO A O 1
ATOM 1596 N N . GLY A 1 202 ? 9.044 -2.351 -28.370 1.00 75.69 202 GLY A N 1
ATOM 1597 C CA . GLY A 1 202 ? 7.937 -3.121 -28.898 1.00 75.69 202 GLY A CA 1
ATOM 1598 C C . GLY A 1 202 ? 8.468 -4.314 -29.676 1.00 75.69 202 GLY A C 1
ATOM 1599 O O . GLY A 1 202 ? 9.417 -4.198 -30.455 1.00 75.69 202 GLY A O 1
ATOM 1600 N N . ASP A 1 203 ? 7.863 -5.478 -29.457 1.00 65.62 203 ASP A N 1
ATOM 1601 C CA . ASP A 1 203 ? 7.993 -6.565 -30.416 1.00 65.62 203 ASP A CA 1
ATOM 1602 C C . ASP A 1 203 ? 7.410 -6.023 -31.726 1.00 65.62 203 ASP A C 1
ATOM 1604 O O . ASP A 1 203 ? 6.274 -5.551 -31.709 1.00 65.62 203 ASP A O 1
ATOM 1608 N N . ARG A 1 204 ? 8.229 -5.979 -32.792 1.00 57.75 204 ARG A N 1
ATOM 1609 C CA . ARG A 1 204 ? 7.922 -5.377 -34.105 1.00 57.75 204 ARG A CA 1
ATOM 1610 C C . ARG A 1 204 ? 6.420 -5.317 -34.377 1.00 57.75 204 ARG A C 1
ATOM 1612 O O . ARG A 1 204 ? 5.773 -6.358 -34.497 1.00 57.75 204 ARG A O 1
ATOM 1619 N N . ILE A 1 205 ? 5.916 -4.091 -34.482 1.00 55.72 205 ILE A N 1
ATOM 1620 C CA . ILE A 1 205 ? 4.564 -3.786 -34.931 1.00 55.72 205 ILE A CA 1
ATOM 1621 C C . ILE A 1 205 ? 4.306 -4.590 -36.218 1.00 55.72 205 ILE A C 1
ATOM 1623 O O . ILE A 1 205 ? 5.184 -4.696 -37.079 1.00 55.72 205 ILE A O 1
ATOM 1627 N N . SER A 1 206 ? 3.138 -5.228 -36.332 1.00 55.31 206 SER A N 1
ATOM 1628 C CA . SER A 1 206 ? 2.727 -5.857 -37.592 1.00 55.31 206 SER A CA 1
ATOM 1629 C C . SER A 1 206 ? 2.836 -4.821 -38.721 1.00 55.31 206 SER A C 1
ATOM 1631 O O . SER A 1 206 ? 2.386 -3.699 -38.493 1.00 55.31 206 SER A O 1
ATOM 1633 N N . PRO A 1 207 ? 3.361 -5.161 -39.914 1.00 60.03 207 PRO A N 1
ATOM 1634 C CA . PRO A 1 207 ? 3.591 -4.205 -41.009 1.00 60.03 207 PRO A CA 1
ATOM 1635 C C . PRO A 1 207 ? 2.397 -3.281 -41.305 1.00 60.03 207 PRO A C 1
ATOM 1637 O O . PRO A 1 207 ? 2.570 -2.123 -41.663 1.00 60.03 207 PRO A O 1
ATOM 1640 N N . ASP A 1 208 ? 1.183 -3.772 -41.065 1.00 65.19 208 ASP A N 1
ATOM 1641 C CA . ASP A 1 208 ? -0.083 -3.075 -41.300 1.00 65.19 208 ASP A CA 1
ATOM 1642 C C . ASP A 1 208 ? -0.337 -1.859 -40.377 1.00 65.19 208 ASP A C 1
ATOM 1644 O O . ASP A 1 208 ? -1.258 -1.084 -40.620 1.00 65.19 208 ASP A O 1
ATOM 1648 N N . GLN A 1 209 ? 0.442 -1.675 -39.305 1.00 56.50 209 GLN A N 1
ATOM 1649 C CA . GLN A 1 209 ? 0.295 -0.559 -38.358 1.00 56.50 209 GLN A CA 1
ATOM 1650 C C . GLN A 1 209 ? 1.360 0.545 -38.532 1.00 56.50 209 GLN A C 1
ATOM 1652 O O . GLN A 1 209 ? 1.267 1.575 -37.864 1.00 56.50 209 GLN A O 1
ATOM 1657 N N . GLU A 1 210 ? 2.326 0.387 -39.448 1.00 57.28 210 GLU A N 1
ATOM 1658 C CA . GLU A 1 210 ? 3.352 1.408 -39.738 1.00 57.28 210 GLU A CA 1
ATOM 1659 C C . GLU A 1 210 ? 2.783 2.652 -40.456 1.00 57.28 210 GLU A C 1
ATOM 1661 O O . GLU A 1 210 ? 3.314 3.752 -40.303 1.00 57.28 210 GLU A O 1
ATOM 1666 N N . GLU A 1 211 ? 1.674 2.531 -41.197 1.00 60.78 211 GLU A N 1
ATOM 1667 C CA . GLU A 1 211 ? 1.151 3.628 -42.034 1.00 60.78 211 GLU A CA 1
ATOM 1668 C C . GLU A 1 211 ? 0.473 4.771 -41.257 1.00 60.78 211 GLU A C 1
ATOM 1670 O O . GLU A 1 211 ? 0.261 5.846 -41.818 1.00 60.78 211 GLU A O 1
ATOM 1675 N N . MET A 1 212 ? 0.167 4.603 -39.964 1.00 57.41 212 MET A N 1
ATOM 1676 C CA . MET A 1 212 ? -0.529 5.640 -39.185 1.00 57.41 212 MET A CA 1
ATOM 1677 C C . MET A 1 212 ? 0.383 6.670 -38.502 1.00 57.41 212 MET A C 1
ATOM 1679 O O . MET A 1 212 ? -0.122 7.538 -37.795 1.00 57.41 212 MET A O 1
ATOM 1683 N N . GLY A 1 213 ? 1.702 6.641 -38.734 1.00 53.31 213 GLY A N 1
ATOM 1684 C CA . GLY A 1 213 ? 2.598 7.774 -38.445 1.00 53.31 213 GLY A CA 1
ATOM 1685 C C . GLY A 1 213 ? 2.680 8.233 -36.980 1.00 53.31 213 GLY A C 1
ATOM 1686 O O . GLY A 1 213 ? 3.194 9.316 -36.704 1.00 53.31 213 GLY A O 1
ATOM 1687 N N . VAL A 1 214 ? 2.194 7.430 -36.036 1.00 54.72 214 VAL A N 1
ATOM 1688 C CA . VAL A 1 214 ? 2.247 7.700 -34.598 1.00 54.72 214 VAL A CA 1
ATOM 1689 C C . VAL A 1 214 ? 2.785 6.449 -33.931 1.00 54.72 214 VAL A C 1
ATOM 1691 O O . VAL A 1 214 ? 2.106 5.428 -33.915 1.00 54.72 214 VAL A O 1
ATOM 1694 N N . GLY A 1 215 ? 3.980 6.500 -33.355 1.00 53.12 215 GLY A N 1
ATOM 1695 C CA . GLY A 1 215 ? 4.433 5.355 -32.583 1.00 53.12 215 GLY A CA 1
ATOM 1696 C C . GLY A 1 215 ? 5.807 5.537 -31.990 1.00 53.12 215 GLY A C 1
ATOM 1697 O O . GLY A 1 215 ? 6.802 5.199 -32.611 1.00 53.12 215 GLY A O 1
ATOM 1698 N N . ASP A 1 216 ? 5.864 6.012 -30.753 1.00 60.56 216 ASP A N 1
ATOM 1699 C CA . ASP A 1 216 ? 6.935 5.568 -29.870 1.00 60.56 216 ASP A CA 1
ATOM 1700 C C . ASP A 1 216 ? 6.848 4.027 -29.811 1.00 60.56 216 ASP A C 1
ATOM 1702 O O . ASP A 1 216 ? 5.880 3.496 -29.266 1.00 60.56 216 ASP A O 1
ATOM 1706 N N . ASP A 1 217 ? 7.822 3.320 -30.401 1.00 75.00 217 ASP A N 1
ATOM 1707 C CA . ASP A 1 217 ? 7.915 1.849 -30.518 1.00 75.00 217 ASP A CA 1
ATOM 1708 C C . ASP A 1 217 ? 8.131 1.154 -29.160 1.00 75.00 217 ASP A C 1
ATOM 1710 O O . ASP A 1 217 ? 8.994 0.290 -29.008 1.00 75.00 217 ASP A O 1
ATOM 1714 N N . PHE A 1 218 ? 7.405 1.541 -28.116 1.00 83.69 218 PHE A N 1
ATOM 1715 C CA . PHE A 1 218 ? 7.566 0.982 -26.783 1.00 83.69 218 PHE A CA 1
ATOM 1716 C C . PHE A 1 218 ? 6.278 0.328 -26.304 1.00 83.69 218 PHE A C 1
ATOM 1718 O O . PHE A 1 218 ? 5.200 0.918 -26.307 1.00 83.69 218 PHE A O 1
ATOM 1725 N N . VAL A 1 219 ? 6.417 -0.894 -25.799 1.00 87.25 219 VAL A N 1
ATOM 1726 C CA . VAL A 1 219 ? 5.359 -1.596 -25.079 1.00 87.25 219 VAL A CA 1
ATOM 1727 C C . VAL A 1 219 ? 5.574 -1.374 -23.589 1.00 87.25 219 VAL A C 1
ATOM 1729 O O . VAL A 1 219 ? 6.642 -1.659 -23.036 1.00 87.25 219 VAL A O 1
ATOM 1732 N N . LEU A 1 220 ? 4.537 -0.864 -22.928 1.00 91.31 220 LEU A N 1
ATOM 1733 C CA . LEU A 1 220 ? 4.516 -0.725 -21.480 1.00 91.31 220 LEU A CA 1
ATOM 1734 C C . LEU A 1 220 ? 4.243 -2.089 -20.847 1.00 91.31 220 LEU A C 1
ATOM 1736 O O . LEU A 1 220 ? 3.261 -2.751 -21.182 1.00 91.31 220 LEU A O 1
ATOM 1740 N N . ARG A 1 221 ? 5.127 -2.512 -19.943 1.00 91.81 221 ARG A N 1
ATOM 1741 C CA . ARG A 1 221 ? 5.037 -3.802 -19.253 1.00 91.81 221 ARG A CA 1
ATOM 1742 C C . ARG A 1 221 ? 4.907 -3.621 -17.738 1.00 91.81 221 ARG A C 1
ATOM 1744 O O . ARG A 1 221 ? 5.450 -2.651 -17.187 1.00 91.81 221 ARG A O 1
ATOM 1751 N N . PRO A 1 222 ? 4.234 -4.564 -17.050 1.00 94.25 222 PRO A N 1
ATOM 1752 C CA . PRO A 1 222 ? 4.157 -4.553 -15.603 1.00 94.25 222 PRO A CA 1
ATOM 1753 C C . PRO A 1 222 ? 5.528 -4.683 -14.951 1.00 94.25 222 PRO A C 1
ATOM 1755 O O . PRO A 1 222 ? 6.404 -5.416 -15.417 1.00 94.25 222 PRO A O 1
ATOM 1758 N N . GLY A 1 223 ? 5.692 -4.005 -13.825 1.00 94.38 223 GLY A N 1
ATOM 1759 C CA . GLY A 1 223 ? 6.916 -4.092 -13.051 1.00 94.38 223 GLY A CA 1
ATOM 1760 C C . GLY A 1 223 ? 6.757 -3.579 -11.633 1.00 94.38 223 GLY A C 1
ATOM 1761 O O . GLY A 1 223 ? 5.821 -2.845 -11.305 1.00 94.38 223 GLY A O 1
ATOM 1762 N N . LEU A 1 224 ? 7.686 -4.012 -10.796 1.00 95.31 224 LEU A N 1
ATOM 1763 C CA . LEU A 1 224 ? 7.820 -3.625 -9.408 1.00 95.31 224 LEU A CA 1
ATOM 1764 C C . LEU A 1 224 ? 8.521 -2.270 -9.331 1.00 95.31 224 LEU A C 1
ATOM 1766 O O . LEU A 1 224 ? 9.653 -2.124 -9.790 1.00 95.31 224 LEU A O 1
ATOM 1770 N N . ILE A 1 225 ? 7.825 -1.286 -8.766 1.00 96.94 225 ILE A N 1
ATOM 1771 C CA . ILE A 1 225 ? 8.249 0.124 -8.760 1.00 96.94 225 ILE A CA 1
ATOM 1772 C C . ILE A 1 225 ? 8.840 0.571 -7.420 1.00 96.94 225 ILE A C 1
ATOM 1774 O O . ILE A 1 225 ? 9.503 1.605 -7.340 1.00 96.94 225 ILE A O 1
ATOM 1778 N N . GLY A 1 226 ? 8.602 -0.194 -6.358 1.00 95.19 226 GLY A N 1
ATOM 1779 C CA . GLY A 1 226 ? 9.077 0.130 -5.021 1.00 95.19 226 GLY A CA 1
ATOM 1780 C C . GLY A 1 226 ? 8.315 -0.594 -3.925 1.00 95.19 226 GLY A C 1
ATOM 1781 O O . GLY A 1 226 ? 7.484 -1.468 -4.192 1.00 95.19 226 GLY A O 1
ATOM 1782 N N . TYR A 1 227 ? 8.594 -0.206 -2.688 1.00 96.19 227 TYR A N 1
ATOM 1783 C CA . TYR A 1 227 ? 7.921 -0.721 -1.503 1.00 96.19 227 TYR A CA 1
ATOM 1784 C C . TYR A 1 227 ? 7.792 0.340 -0.406 1.00 96.19 227 TYR A C 1
ATOM 1786 O O . TYR A 1 227 ? 8.481 1.360 -0.412 1.00 96.19 227 TYR A O 1
ATOM 1794 N N . SER A 1 228 ? 6.922 0.069 0.565 1.00 95.44 228 SER A N 1
ATOM 1795 C CA . SER A 1 228 ? 6.754 0.877 1.777 1.00 95.44 228 SER A CA 1
ATOM 1796 C C . SER A 1 228 ? 6.679 -0.012 3.011 1.00 95.44 228 SER A C 1
ATOM 1798 O O . SER A 1 228 ? 6.114 -1.107 2.960 1.00 95.44 228 SER A O 1
ATOM 1800 N N . TYR A 1 229 ? 7.203 0.477 4.133 1.00 93.31 229 TYR A N 1
ATOM 1801 C CA . TYR A 1 229 ? 7.048 -0.173 5.433 1.00 93.31 229 TYR A CA 1
ATOM 1802 C C . TYR A 1 229 ? 5.687 0.167 6.028 1.00 93.31 229 TYR A C 1
ATOM 1804 O O . TYR A 1 229 ? 5.330 1.336 6.171 1.00 93.31 229 TYR A O 1
ATOM 1812 N N . LEU A 1 230 ? 4.923 -0.856 6.392 1.00 93.81 230 LEU A N 1
ATOM 1813 C CA . LEU A 1 230 ? 3.613 -0.667 6.992 1.00 93.81 230 LEU A CA 1
ATOM 1814 C C . LEU A 1 230 ? 3.755 -0.219 8.433 1.00 93.81 230 LEU A C 1
ATOM 1816 O O . LEU A 1 230 ? 4.442 -0.848 9.237 1.00 93.81 230 LEU A O 1
ATOM 1820 N N . THR A 1 231 ? 3.058 0.853 8.769 1.00 93.50 231 THR A N 1
ATOM 1821 C CA . THR A 1 231 ? 3.057 1.419 10.112 1.00 93.50 231 THR A CA 1
ATOM 1822 C C . THR A 1 231 ? 1.779 1.055 10.852 1.00 93.50 231 THR A C 1
ATOM 1824 O O . THR A 1 231 ? 1.843 0.739 12.038 1.00 93.50 231 THR A O 1
ATOM 1827 N N . HIS A 1 232 ? 0.623 1.034 10.180 1.00 95.19 232 HIS A N 1
ATOM 1828 C CA . HIS A 1 232 ? -0.648 0.684 10.817 1.00 95.19 232 HIS A CA 1
ATOM 1829 C C . HIS A 1 232 ? -1.569 -0.107 9.881 1.00 95.19 232 HIS A C 1
ATOM 1831 O O . HIS A 1 232 ? -1.520 -0.004 8.653 1.00 95.19 232 HIS A O 1
ATOM 1837 N N . LEU A 1 233 ? -2.460 -0.877 10.501 1.00 96.75 233 LEU A N 1
ATOM 1838 C CA . LEU A 1 233 ? -3.754 -1.195 9.922 1.00 96.75 233 LEU A CA 1
ATOM 1839 C C . LEU A 1 233 ? -4.762 -0.275 10.581 1.00 96.75 233 LEU A C 1
ATOM 1841 O O . LEU A 1 233 ? -4.798 -0.199 11.808 1.00 96.75 233 LEU A O 1
ATOM 1845 N N . ILE A 1 234 ? -5.577 0.405 9.785 1.00 97.69 234 ILE A N 1
ATOM 1846 C CA . ILE A 1 234 ? -6.618 1.288 10.303 1.00 97.69 234 ILE A CA 1
ATOM 1847 C C . ILE A 1 234 ? -7.994 0.802 9.861 1.00 97.69 234 ILE A C 1
ATOM 1849 O O . ILE A 1 234 ? -8.181 0.402 8.711 1.00 97.69 234 ILE A O 1
ATOM 1853 N N . TYR A 1 235 ? -8.967 0.860 10.763 1.00 98.12 235 TYR A N 1
ATOM 1854 C CA . TYR A 1 235 ? -10.385 0.780 10.445 1.00 98.12 235 TYR A CA 1
ATOM 1855 C C . TYR A 1 235 ? -10.976 2.182 10.509 1.00 98.12 235 TYR A C 1
ATOM 1857 O O . TYR A 1 235 ? -10.841 2.886 11.507 1.00 98.12 235 TYR A O 1
ATOM 1865 N N . THR A 1 236 ? -11.655 2.574 9.443 1.00 97.56 236 THR A N 1
ATOM 1866 C CA . THR A 1 236 ? -12.255 3.903 9.312 1.00 97.56 236 THR A CA 1
ATOM 1867 C C . THR A 1 236 ? -13.668 3.910 9.888 1.00 97.56 236 THR A C 1
ATOM 1869 O O . THR A 1 236 ? -14.620 3.424 9.271 1.00 97.56 236 THR A O 1
ATOM 1872 N N . ALA A 1 237 ? -13.811 4.443 11.099 1.00 96.69 237 ALA A N 1
ATOM 1873 C CA . ALA A 1 237 ? -15.105 4.604 11.744 1.00 96.69 237 ALA A CA 1
ATOM 1874 C C . ALA A 1 237 ? -15.838 5.827 11.160 1.00 96.69 237 ALA A C 1
ATOM 1876 O O . ALA A 1 237 ? -15.229 6.893 11.028 1.00 96.69 237 ALA A O 1
ATOM 1877 N N . PRO A 1 238 ? -17.127 5.703 10.805 1.00 91.69 238 PRO A N 1
ATOM 1878 C CA . PRO A 1 238 ? -17.936 6.863 10.466 1.00 91.69 238 PRO A CA 1
ATOM 1879 C C . PRO A 1 238 ? -18.219 7.687 11.725 1.00 91.69 238 PRO A C 1
ATOM 1881 O O . PRO A 1 238 ? -18.371 7.104 12.806 1.00 91.69 238 PRO A O 1
ATOM 1884 N N . PRO A 1 239 ? -18.387 9.009 11.585 1.00 91.75 239 PRO A N 1
ATOM 1885 C CA . PRO A 1 239 ? -18.806 9.840 12.699 1.00 91.75 239 PRO A CA 1
ATOM 1886 C C . PRO A 1 239 ? -20.181 9.394 13.203 1.00 91.75 239 PRO A C 1
ATOM 1888 O O . PRO A 1 239 ? -21.087 9.106 12.416 1.00 91.75 239 PRO A O 1
ATOM 1891 N N . ASN A 1 240 ? -20.337 9.337 14.526 1.00 93.06 240 ASN A N 1
ATOM 1892 C CA . ASN A 1 240 ? -21.587 8.991 15.219 1.00 93.06 240 ASN A CA 1
ATOM 1893 C C . ASN A 1 240 ? -22.159 7.588 14.934 1.00 93.06 240 ASN A C 1
ATOM 1895 O O . ASN A 1 240 ? -23.325 7.332 15.236 1.00 93.06 240 ASN A O 1
ATOM 1899 N N . GLN A 1 241 ? -21.377 6.663 14.375 1.00 94.81 241 GLN A N 1
ATOM 1900 C CA . GLN A 1 241 ? -21.818 5.282 14.173 1.00 94.81 241 GLN A CA 1
ATOM 1901 C C . GLN A 1 241 ? -21.076 4.309 15.083 1.00 94.81 241 GLN A C 1
ATOM 1903 O O . GLN A 1 241 ? -19.884 4.449 15.355 1.00 94.81 241 GLN A O 1
ATOM 1908 N N . ALA A 1 242 ? -21.789 3.279 15.539 1.00 96.81 242 ALA A N 1
ATOM 1909 C CA . ALA A 1 242 ? -21.196 2.239 16.363 1.00 96.81 242 ALA A CA 1
ATOM 1910 C C . ALA A 1 242 ? -20.160 1.437 15.559 1.00 96.81 242 ALA A C 1
ATOM 1912 O O . ALA A 1 242 ? -20.443 0.911 14.481 1.00 96.81 242 ALA A O 1
ATOM 1913 N N . VAL A 1 243 ? -18.954 1.314 16.111 1.00 97.62 243 VAL A N 1
ATOM 1914 C CA . VAL A 1 243 ? -17.908 0.455 15.549 1.00 97.62 243 VAL A CA 1
ATOM 1915 C C . VAL A 1 243 ? -18.318 -1.017 15.713 1.00 97.62 243 VAL A C 1
ATOM 1917 O O . VAL A 1 243 ? -18.747 -1.390 16.809 1.00 97.62 243 VAL A O 1
ATOM 1920 N N . PRO A 1 244 ? -18.171 -1.866 14.678 1.00 97.50 244 PRO A N 1
ATOM 1921 C CA . PRO A 1 244 ? -18.421 -3.301 14.790 1.00 97.50 244 PRO A CA 1
ATOM 1922 C C . PRO A 1 244 ? -17.623 -3.959 15.929 1.00 97.50 244 PRO A C 1
ATOM 1924 O O . PRO A 1 244 ? -16.455 -3.636 16.153 1.00 97.50 244 PRO A O 1
ATOM 1927 N N . GLU A 1 245 ? -18.241 -4.895 16.655 1.00 97.88 245 GLU A N 1
ATOM 1928 C CA . GLU A 1 245 ? -17.624 -5.549 17.823 1.00 97.88 245 GLU A CA 1
ATOM 1929 C C . GLU A 1 245 ? -16.347 -6.328 17.480 1.00 97.88 245 GLU A C 1
ATOM 1931 O O . GLU A 1 245 ? -15.413 -6.386 18.279 1.00 97.88 245 GLU A O 1
ATOM 1936 N N . ASP A 1 246 ? -16.262 -6.907 16.283 1.00 97.38 246 ASP A N 1
ATOM 1937 C CA . ASP A 1 246 ? -15.055 -7.574 15.797 1.00 97.38 246 ASP A CA 1
ATOM 1938 C C . ASP A 1 246 ? -13.897 -6.586 15.591 1.00 97.38 246 ASP A C 1
ATOM 1940 O O . ASP A 1 246 ? -12.765 -6.889 15.969 1.00 97.38 246 ASP A O 1
ATOM 1944 N N . MET A 1 247 ? -14.174 -5.379 15.087 1.00 97.88 247 MET A N 1
ATOM 1945 C CA . MET A 1 247 ? -13.167 -4.317 14.970 1.00 97.88 247 MET A CA 1
ATOM 1946 C C . MET A 1 247 ? -12.715 -3.817 16.346 1.00 97.88 247 MET A C 1
ATOM 1948 O O . MET A 1 247 ? -11.518 -3.636 16.560 1.00 97.88 247 MET A O 1
ATOM 1952 N N . LYS A 1 248 ? -13.637 -3.669 17.310 1.00 97.94 248 LYS A N 1
ATOM 1953 C CA . LYS A 1 248 ? -13.291 -3.314 18.700 1.00 97.94 248 LYS A CA 1
ATOM 1954 C C . LYS A 1 248 ? -12.378 -4.355 19.344 1.00 97.94 248 LYS A C 1
ATOM 1956 O O . LYS A 1 248 ? -11.389 -3.986 19.970 1.00 97.94 248 LYS A O 1
ATOM 1961 N N . LYS A 1 249 ? -12.673 -5.648 19.164 1.00 97.62 249 LYS A N 1
ATOM 1962 C CA . LYS A 1 249 ? -11.837 -6.746 19.680 1.00 97.62 249 LYS A CA 1
ATOM 1963 C C . LYS A 1 249 ? -10.427 -6.714 19.096 1.00 97.62 249 LYS A C 1
ATOM 1965 O O . LYS A 1 249 ? -9.463 -6.830 19.844 1.00 97.62 249 LYS A O 1
ATOM 1970 N N . ARG A 1 250 ? -10.298 -6.512 17.781 1.00 97.19 250 ARG A N 1
ATOM 1971 C CA . ARG A 1 250 ? -8.988 -6.387 17.118 1.00 97.19 250 ARG A CA 1
ATOM 1972 C C . ARG A 1 250 ? -8.221 -5.152 17.579 1.00 97.19 250 ARG A C 1
ATOM 1974 O O . ARG A 1 250 ? -7.011 -5.225 17.765 1.00 97.19 250 ARG A O 1
ATOM 1981 N N . ALA A 1 251 ? -8.920 -4.042 17.802 1.00 97.25 251 ALA A N 1
ATOM 1982 C CA . ALA A 1 251 ? -8.303 -2.831 18.323 1.00 97.25 251 ALA A CA 1
ATOM 1983 C C . ALA A 1 251 ? -7.811 -3.011 19.763 1.00 97.25 251 ALA A C 1
ATOM 1985 O O . ALA A 1 251 ? -6.688 -2.630 20.077 1.00 97.25 251 ALA A O 1
ATOM 1986 N N . ALA A 1 252 ? -8.595 -3.679 20.614 1.00 97.44 252 ALA A N 1
ATOM 1987 C CA . ALA A 1 252 ? -8.178 -4.044 21.967 1.00 97.44 252 ALA A CA 1
ATOM 1988 C C . ALA A 1 252 ? -6.960 -4.990 21.979 1.00 97.44 252 ALA A C 1
ATOM 1990 O O . ALA A 1 252 ? -6.149 -4.928 22.896 1.00 97.44 252 ALA A O 1
ATOM 1991 N N . ALA A 1 253 ? -6.809 -5.827 20.948 1.00 96.12 253 ALA A N 1
ATOM 1992 C CA . ALA A 1 253 ? -5.634 -6.674 20.742 1.00 96.12 253 ALA A CA 1
ATOM 1993 C C . ALA A 1 253 ? -4.428 -5.933 20.121 1.00 96.12 253 ALA A C 1
ATOM 1995 O O . ALA A 1 253 ? -3.371 -6.533 19.947 1.00 96.12 253 ALA A O 1
ATOM 1996 N N . GLY A 1 254 ? -4.567 -4.651 19.763 1.00 94.62 254 GLY A N 1
ATOM 1997 C CA . GLY A 1 254 ? -3.514 -3.861 19.117 1.00 94.62 254 GLY A CA 1
ATOM 1998 C C . GLY A 1 254 ? -3.254 -4.215 17.646 1.00 94.62 254 GLY A C 1
ATOM 1999 O O . GLY A 1 254 ? -2.274 -3.740 17.074 1.00 94.62 254 GLY A O 1
ATOM 2000 N N . GLU A 1 255 ? -4.113 -5.026 17.020 1.00 94.62 255 GLU A N 1
ATOM 2001 C CA . GLU A 1 255 ? -3.960 -5.458 15.622 1.00 94.62 255 GLU A CA 1
ATOM 2002 C C . GLU A 1 255 ? -4.364 -4.370 14.617 1.00 94.62 255 GLU A C 1
ATOM 2004 O O . GLU A 1 255 ? -3.835 -4.311 13.508 1.00 94.62 255 GLU A O 1
ATOM 2009 N N . ILE A 1 256 ? -5.329 -3.527 14.990 1.00 97.31 256 ILE A N 1
ATOM 2010 C CA . ILE A 1 256 ? -5.888 -2.473 14.142 1.00 97.31 256 ILE A CA 1
ATOM 2011 C C . ILE A 1 256 ? -6.140 -1.215 14.968 1.00 97.31 256 ILE A C 1
ATOM 2013 O O . ILE A 1 256 ? -6.477 -1.282 16.144 1.00 97.31 256 ILE A O 1
ATOM 2017 N N . GLU A 1 257 ? -6.011 -0.056 14.347 1.00 97.25 257 GLU A N 1
ATOM 2018 C CA . GLU A 1 257 ? -6.342 1.227 14.948 1.00 97.25 257 GLU A CA 1
ATOM 2019 C C . GLU A 1 257 ? -7.691 1.712 14.419 1.00 97.25 257 GLU A C 1
ATOM 2021 O O . GLU A 1 257 ? -7.936 1.715 13.214 1.00 97.25 257 GLU A O 1
ATOM 2026 N N . ILE A 1 258 ? -8.596 2.106 15.311 1.00 97.81 258 ILE A N 1
ATOM 2027 C CA . ILE A 1 258 ? -9.876 2.687 14.906 1.00 97.81 258 ILE A CA 1
ATOM 2028 C C . ILE A 1 258 ? -9.673 4.188 14.743 1.00 97.81 258 ILE A C 1
ATOM 2030 O O . ILE A 1 258 ? -9.338 4.880 15.700 1.00 97.81 258 ILE A O 1
ATOM 2034 N N . VAL A 1 259 ? -9.906 4.682 13.533 1.00 97.06 259 VAL A N 1
ATOM 2035 C CA . VAL A 1 259 ? -9.704 6.082 13.175 1.00 97.06 259 VAL A CA 1
ATOM 2036 C C . VAL A 1 259 ? -11.024 6.676 12.717 1.00 97.06 259 VAL A C 1
ATOM 2038 O O . VAL A 1 259 ? -11.640 6.187 11.770 1.00 97.06 259 VAL A O 1
ATOM 2041 N N . GLU A 1 260 ? -11.440 7.760 13.363 1.00 96.50 260 GLU A N 1
ATOM 2042 C CA . GLU A 1 260 ? -12.559 8.568 12.891 1.00 96.50 260 GLU A CA 1
ATOM 2043 C C . GLU A 1 260 ? -12.099 9.467 11.736 1.00 96.50 260 GLU A C 1
ATOM 2045 O O . GLU A 1 260 ? -11.067 10.160 11.807 1.00 96.50 260 GLU A O 1
ATOM 2050 N N . LEU A 1 261 ? -12.843 9.405 10.633 1.00 93.31 261 LEU A N 1
ATOM 2051 C CA . LEU A 1 261 ? -12.577 10.223 9.459 1.00 93.31 261 LEU A CA 1
ATOM 2052 C C . LEU A 1 261 ? -13.190 11.605 9.649 1.00 93.31 261 LEU A C 1
ATOM 2054 O O . LEU A 1 261 ? -14.394 11.731 9.863 1.00 93.31 261 LEU A O 1
ATOM 2058 N N . THR A 1 262 ? -12.366 12.638 9.488 1.00 90.62 262 THR A N 1
ATOM 2059 C CA . THR A 1 262 ? -12.895 13.975 9.232 1.00 90.62 262 THR A CA 1
ATOM 2060 C C . THR A 1 262 ? -13.571 13.929 7.858 1.00 90.62 262 THR A C 1
ATOM 2062 O O . THR A 1 262 ? -12.967 13.374 6.926 1.00 90.62 262 THR A O 1
ATOM 2065 N N . PRO A 1 263 ? -14.809 14.442 7.709 1.00 86.06 263 PRO A N 1
ATOM 2066 C CA . PRO A 1 263 ? -15.416 14.612 6.396 1.00 86.06 263 PRO A CA 1
ATOM 2067 C C . PRO A 1 263 ? -14.411 15.301 5.466 1.00 86.06 263 PRO A C 1
ATOM 2069 O O . PRO A 1 263 ? -13.669 16.166 5.943 1.00 86.06 263 PRO A O 1
ATOM 2072 N N . PRO A 1 264 ? -14.315 14.896 4.186 1.00 85.56 264 PRO A N 1
ATOM 2073 C CA . PRO A 1 264 ? -13.521 15.670 3.244 1.00 85.56 264 PRO A CA 1
ATOM 2074 C C . PRO A 1 264 ? -14.020 17.113 3.323 1.00 85.56 264 PRO A C 1
ATOM 2076 O O . PRO A 1 264 ? -15.232 17.322 3.395 1.00 85.56 264 PRO A O 1
ATOM 2079 N N . GLU A 1 265 ? -13.102 18.081 3.379 1.00 81.31 265 GLU A N 1
ATOM 2080 C CA . GLU A 1 265 ? -13.481 19.471 3.137 1.00 81.31 265 GLU A CA 1
ATOM 2081 C C . GLU A 1 265 ? -14.237 19.441 1.817 1.00 81.31 265 GLU A C 1
ATOM 2083 O O . GLU A 1 265 ? -13.684 18.986 0.811 1.00 81.31 265 GLU A O 1
ATOM 2088 N N . GLU A 1 266 ? -15.539 19.743 1.863 1.00 77.31 266 GLU A N 1
ATOM 2089 C CA . GLU A 1 266 ? -16.337 19.795 0.652 1.00 77.31 266 GLU A CA 1
ATOM 2090 C C . GLU A 1 266 ? -15.560 20.721 -0.271 1.00 77.31 266 GLU A C 1
ATOM 2092 O O . GLU A 1 266 ? -15.267 21.857 0.110 1.00 77.31 266 GLU A O 1
ATOM 2097 N N . GLU A 1 267 ? -15.124 20.199 -1.427 1.00 66.94 267 GLU A N 1
ATOM 2098 C CA . GLU A 1 267 ? -14.666 21.065 -2.500 1.00 66.94 267 GLU A CA 1
ATOM 2099 C C . GLU A 1 267 ? -15.826 22.035 -2.650 1.00 66.94 267 GLU A C 1
ATOM 2101 O O . GLU A 1 267 ? -16.915 21.619 -3.060 1.00 66.94 267 GLU A O 1
ATOM 2106 N N . ILE A 1 268 ? -15.626 23.275 -2.187 1.00 66.44 268 ILE A N 1
ATOM 2107 C CA . ILE A 1 268 ? -16.535 24.373 -2.442 1.00 66.44 268 ILE A CA 1
ATOM 2108 C C . ILE A 1 268 ? -16.513 24.402 -3.952 1.00 66.44 268 ILE A C 1
ATOM 2110 O O . ILE A 1 268 ? -15.575 24.929 -4.554 1.00 66.44 268 ILE A O 1
ATOM 2114 N N . LYS A 1 269 ? -17.478 23.706 -4.564 1.00 70.06 269 LYS A N 1
ATOM 2115 C CA . LYS A 1 269 ? -17.759 23.876 -5.970 1.00 70.06 269 LYS A CA 1
ATOM 2116 C C . LYS A 1 269 ? -17.886 25.381 -6.058 1.00 70.06 269 LYS A C 1
ATOM 2118 O O . LYS A 1 269 ? -18.678 25.908 -5.266 1.00 70.06 269 LYS A O 1
ATOM 2123 N N . PRO A 1 270 ? -17.037 26.071 -6.843 1.00 67.31 270 PRO A N 1
ATOM 2124 C CA . PRO A 1 270 ? -17.266 27.486 -7.065 1.00 67.31 270 PRO A CA 1
ATOM 2125 C C . PRO A 1 270 ? -18.751 27.556 -7.372 1.00 67.31 270 PRO A C 1
ATOM 2127 O O . PRO A 1 270 ? -19.196 26.806 -8.244 1.00 67.31 270 PRO A O 1
ATOM 2130 N N . GLU A 1 271 ? -19.521 28.248 -6.516 1.00 63.78 271 GLU A N 1
ATOM 2131 C CA . GLU A 1 271 ? -20.953 28.409 -6.750 1.00 63.78 271 GLU A CA 1
ATOM 2132 C C . GLU A 1 271 ? -21.036 28.746 -8.226 1.00 63.78 271 GLU A C 1
ATOM 2134 O O . GLU A 1 271 ? -20.271 29.622 -8.644 1.00 63.78 271 GLU A O 1
ATOM 2139 N N . ASP A 1 272 ? -21.789 27.952 -9.000 1.00 60.12 272 ASP A N 1
ATOM 2140 C CA . ASP A 1 272 ? -21.999 28.144 -10.435 1.00 60.12 272 ASP A CA 1
ATOM 2141 C C . ASP A 1 272 ? -22.629 29.534 -10.587 1.00 60.12 272 ASP A C 1
ATOM 2143 O O . ASP A 1 272 ? -23.838 29.742 -10.617 1.00 60.12 272 ASP A O 1
ATOM 2147 N N . GLY A 1 273 ? -21.756 30.520 -10.487 1.00 62.81 273 GLY A N 1
ATOM 2148 C CA . GLY A 1 273 ? -22.022 31.915 -10.314 1.00 62.81 273 GLY A CA 1
ATOM 2149 C C . GLY A 1 273 ? -21.905 32.434 -11.710 1.00 62.81 273 GLY A C 1
ATOM 2150 O O . GLY A 1 273 ? -20.798 32.531 -12.235 1.00 62.81 273 GLY A O 1
ATOM 2151 N N . THR A 1 274 ? -23.072 32.714 -12.273 1.00 57.19 274 THR A N 1
ATOM 2152 C CA . THR A 1 274 ? -23.369 32.967 -13.681 1.00 57.19 274 THR A CA 1
ATOM 2153 C C . THR A 1 274 ? -23.512 31.694 -14.509 1.00 57.19 274 THR A C 1
ATOM 2155 O O . THR A 1 274 ? -22.604 31.240 -15.198 1.00 57.19 274 THR A O 1
ATOM 2158 N N . GLU A 1 275 ? -24.750 31.193 -14.525 1.00 52.59 275 GLU A N 1
ATOM 2159 C CA . GLU A 1 275 ? -25.479 31.085 -15.790 1.00 52.59 275 GLU A CA 1
ATOM 2160 C C . GLU A 1 275 ? -25.013 32.228 -16.712 1.00 52.59 275 GLU A C 1
ATOM 2162 O O . GLU A 1 275 ? -25.448 33.374 -16.593 1.00 52.59 275 GLU A O 1
ATOM 2167 N N . GLN A 1 276 ? -24.038 31.956 -17.580 1.00 52.94 276 GLN A N 1
ATOM 2168 C CA . GLN A 1 276 ? -23.918 32.707 -18.817 1.00 52.94 276 GLN A CA 1
ATOM 2169 C C . GLN A 1 276 ? -25.160 32.311 -19.610 1.00 52.94 276 GLN A C 1
ATOM 2171 O O . GLN A 1 276 ? -25.149 31.328 -20.346 1.00 52.94 276 G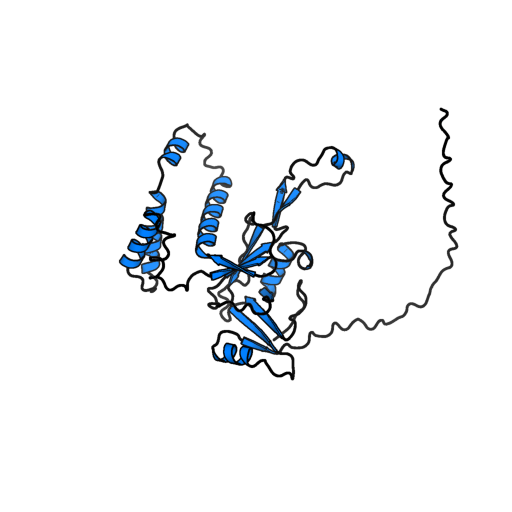LN A O 1
ATOM 2176 N N . GLU A 1 277 ? -26.257 33.025 -19.348 1.00 48.06 277 GLU A N 1
ATOM 2177 C CA . GLU A 1 277 ? -27.417 33.054 -20.223 1.00 48.06 277 GLU A CA 1
ATOM 2178 C C . GLU A 1 277 ? -26.901 33.311 -21.642 1.00 48.06 277 GLU A C 1
ATOM 2180 O O . GLU A 1 277 ? -26.324 34.359 -21.936 1.00 48.06 277 GLU A O 1
ATOM 2185 N N . ASP A 1 278 ? -27.023 32.288 -22.481 1.00 52.41 278 ASP A N 1
ATOM 2186 C CA . ASP A 1 278 ? -27.435 32.385 -23.871 1.00 52.41 278 ASP A CA 1
ATOM 2187 C C . ASP A 1 278 ? -27.038 33.685 -24.588 1.00 52.41 278 ASP A C 1
ATOM 2189 O O . ASP A 1 278 ? -27.868 34.535 -24.903 1.00 52.41 278 ASP A O 1
ATOM 2193 N N . PHE A 1 279 ? -25.766 33.790 -24.978 1.00 51.88 279 PHE A N 1
ATOM 2194 C CA . PHE A 1 279 ? -25.444 34.448 -26.245 1.00 51.88 279 PHE A CA 1
ATOM 2195 C C . PHE A 1 279 ? -25.367 33.377 -27.338 1.00 51.88 279 PHE A C 1
ATOM 2197 O O . PHE A 1 279 ? -24.318 33.112 -27.925 1.00 51.88 279 PHE A O 1
ATOM 2204 N N . LEU A 1 280 ? -26.512 32.727 -27.567 1.00 49.88 280 LEU A N 1
ATOM 2205 C CA . LEU A 1 280 ? -26.831 32.042 -28.815 1.00 49.88 280 LEU A CA 1
ATOM 2206 C C . LEU A 1 280 ? -26.857 33.111 -29.913 1.00 49.88 280 LEU A C 1
ATOM 2208 O O . LEU A 1 280 ? -27.871 33.750 -30.176 1.00 49.88 280 LEU A O 1
ATOM 2212 N N . GLY A 1 281 ? -25.693 33.355 -30.508 1.00 49.72 281 GLY A N 1
ATOM 2213 C CA . GLY A 1 281 ? -25.630 33.913 -31.844 1.00 49.72 281 GLY A CA 1
ATOM 2214 C C . GLY A 1 281 ? -26.096 32.834 -32.810 1.00 49.72 281 GLY A C 1
ATOM 2215 O O . GLY A 1 281 ? -25.397 31.839 -32.987 1.00 49.72 281 GLY A O 1
ATOM 2216 N N . ASP A 1 282 ? -27.275 33.039 -33.391 1.00 53.97 282 ASP A N 1
ATOM 2217 C CA . ASP A 1 282 ? -27.775 32.308 -34.550 1.00 53.97 282 ASP A CA 1
ATOM 2218 C C . ASP A 1 282 ? -26.682 32.244 -35.632 1.00 53.97 282 ASP A C 1
ATOM 2220 O O . ASP A 1 282 ? -26.367 33.237 -36.293 1.00 53.97 282 ASP A O 1
ATOM 2224 N N . LEU A 1 283 ? -26.078 31.070 -35.799 1.00 55.28 283 LEU A N 1
ATOM 2225 C CA . LEU A 1 283 ? -25.321 30.705 -36.989 1.00 55.28 283 LEU A CA 1
ATOM 2226 C C . LEU A 1 283 ? -26.034 29.509 -37.609 1.00 55.28 283 LEU A C 1
ATOM 2228 O O . LEU A 1 283 ? -25.748 28.354 -37.298 1.00 55.28 283 LEU A O 1
ATOM 2232 N N . ASP A 1 284 ? -26.994 29.831 -38.472 1.00 57.56 284 ASP A N 1
ATOM 2233 C CA . ASP A 1 284 ? -27.540 28.933 -39.483 1.00 57.56 284 ASP A CA 1
ATOM 2234 C C . ASP A 1 284 ? -26.408 28.515 -40.443 1.00 57.56 284 ASP A C 1
ATOM 2236 O O . ASP A 1 284 ? -26.240 29.079 -41.524 1.00 57.56 284 ASP A O 1
ATOM 2240 N N . GLU A 1 285 ? -25.590 27.538 -40.053 1.00 66.44 285 GLU A N 1
ATOM 2241 C CA . GLU A 1 285 ? -24.787 26.770 -41.005 1.00 66.44 285 GLU A CA 1
ATOM 2242 C C . GLU A 1 285 ? -25.526 25.465 -41.306 1.00 66.44 285 GLU A C 1
ATOM 2244 O O . GLU A 1 285 ? -25.527 24.515 -40.520 1.00 66.44 285 GLU A O 1
ATOM 2249 N N . GLU A 1 286 ? -26.202 25.439 -42.458 1.00 69.50 286 GLU A N 1
ATOM 2250 C CA . GLU A 1 286 ? -26.773 24.216 -43.016 1.00 69.50 286 GLU A CA 1
ATOM 2251 C C . GLU A 1 286 ? -25.678 23.139 -43.150 1.00 69.50 286 GLU A C 1
ATOM 2253 O O . GLU A 1 286 ? -24.597 23.416 -43.683 1.00 69.50 286 GLU A O 1
ATOM 2258 N N . PRO A 1 287 ? -25.928 21.892 -42.711 1.00 70.38 287 PRO A N 1
ATOM 2259 C CA . PRO A 1 287 ? -24.971 20.817 -42.913 1.00 70.38 287 PRO A CA 1
ATOM 2260 C C . PRO A 1 287 ? -24.814 20.526 -44.415 1.00 70.38 287 PRO A C 1
ATOM 2262 O O . PRO A 1 287 ? -25.810 20.488 -45.145 1.00 70.38 287 PRO A O 1
ATOM 2265 N N . PRO A 1 288 ? -23.587 20.263 -44.903 1.00 67.06 288 PRO A N 1
ATOM 2266 C CA . PRO A 1 288 ? -23.379 19.876 -46.288 1.00 67.06 288 PRO A CA 1
ATOM 2267 C C . PRO A 1 288 ? -24.118 18.567 -46.582 1.00 67.06 288 PRO A C 1
ATOM 2269 O O . PRO A 1 288 ? -23.941 17.558 -45.897 1.00 67.06 288 PRO A O 1
ATOM 2272 N N . VAL A 1 289 ? -24.944 18.593 -47.628 1.00 72.81 289 VAL A N 1
ATOM 2273 C CA . VAL A 1 289 ? -25.624 17.420 -48.181 1.00 72.81 289 VAL A CA 1
ATOM 2274 C C . VAL A 1 289 ? -24.560 16.429 -48.655 1.00 72.81 289 VAL A C 1
ATOM 2276 O O . VAL A 1 289 ? -23.902 16.645 -49.672 1.00 72.81 289 VAL A O 1
ATOM 2279 N N . ILE A 1 290 ? -24.379 15.343 -47.905 1.00 68.62 290 ILE A N 1
ATOM 2280 C CA . ILE A 1 290 ? -23.578 14.196 -48.330 1.00 68.62 290 ILE A CA 1
ATOM 2281 C C . ILE A 1 290 ? -24.393 13.478 -49.406 1.00 68.62 290 ILE A C 1
ATOM 2283 O O . ILE A 1 290 ? -25.431 12.887 -49.117 1.00 68.62 290 ILE A O 1
ATOM 2287 N N . SER A 1 291 ? -23.962 13.578 -50.661 1.00 67.50 291 SER A N 1
ATOM 2288 C CA . SER A 1 291 ? -24.515 12.787 -51.755 1.00 67.50 291 SER A CA 1
ATOM 2289 C C . SER A 1 291 ? -23.998 11.352 -51.667 1.00 67.50 291 SER A C 1
ATOM 2291 O O . SER A 1 291 ? -22.790 11.109 -51.657 1.00 67.50 291 SER A O 1
ATOM 2293 N N . ASP A 1 292 ? -24.928 10.400 -51.599 1.00 67.69 292 ASP A N 1
ATOM 2294 C CA . ASP A 1 292 ? -24.623 8.972 -51.578 1.00 67.69 292 ASP A CA 1
ATOM 2295 C C . ASP A 1 292 ? -23.872 8.536 -52.852 1.00 67.69 292 ASP A C 1
ATOM 2297 O O . ASP A 1 292 ? -24.227 8.954 -53.963 1.00 67.69 292 ASP A O 1
ATOM 2301 N N . PRO A 1 293 ? -22.851 7.668 -52.739 1.00 68.75 293 PRO A N 1
ATOM 2302 C CA . PRO A 1 293 ? -22.189 7.093 -53.897 1.00 68.75 293 PRO A CA 1
ATOM 2303 C C . PRO A 1 293 ? -23.130 6.139 -54.643 1.00 68.75 293 PRO A C 1
ATOM 2305 O O . PRO A 1 293 ? -23.662 5.174 -54.094 1.00 68.75 293 PRO A O 1
ATOM 2308 N N . VAL A 1 294 ? -23.295 6.417 -55.936 1.00 70.56 294 VAL A N 1
ATOM 2309 C CA . VAL A 1 294 ? -24.011 5.595 -56.915 1.00 70.56 294 VAL A CA 1
ATOM 2310 C C . VAL A 1 294 ? -23.410 4.186 -56.945 1.00 70.56 294 VAL A C 1
ATOM 2312 O O . VAL A 1 294 ? -22.279 3.987 -57.393 1.00 70.56 294 VAL A O 1
ATOM 2315 N N . MET A 1 295 ? -24.184 3.202 -56.484 1.00 66.38 295 MET A N 1
ATOM 2316 C CA . MET A 1 295 ? -23.898 1.778 -56.660 1.00 66.38 295 MET A CA 1
ATOM 2317 C C . MET A 1 295 ? -23.955 1.457 -58.157 1.00 66.38 295 MET A C 1
ATOM 2319 O O . MET A 1 295 ? -25.016 1.517 -58.774 1.00 66.38 295 MET A O 1
ATOM 2323 N N . SER A 1 296 ? -22.801 1.157 -58.752 1.00 68.75 296 SER A N 1
ATOM 2324 C CA . SER A 1 296 ? -22.713 0.650 -60.120 1.00 68.75 296 SER A CA 1
ATOM 2325 C C . SER A 1 296 ? -22.977 -0.855 -60.111 1.00 68.75 296 SER A C 1
ATOM 2327 O O . SER A 1 296 ? -22.262 -1.626 -59.474 1.00 68.75 296 SER A O 1
ATOM 2329 N N . GLU A 1 297 ? -24.041 -1.253 -60.803 1.00 71.00 297 GLU A N 1
ATOM 2330 C CA . GLU A 1 297 ? -24.399 -2.642 -61.073 1.00 71.00 297 GLU A CA 1
ATOM 2331 C C . GLU A 1 297 ? -23.316 -3.307 -61.939 1.00 71.00 297 GLU A C 1
ATOM 2333 O O . GLU A 1 297 ? -22.908 -2.768 -62.972 1.00 71.00 297 GLU A O 1
ATOM 2338 N N . GLN A 1 298 ? -22.844 -4.484 -61.523 1.00 64.25 298 GLN A N 1
ATOM 2339 C CA . GLN A 1 298 ? -22.039 -5.359 -62.376 1.00 64.25 298 GLN A CA 1
ATOM 2340 C C . GLN A 1 298 ? -22.963 -6.286 -63.182 1.00 64.25 298 GLN A C 1
ATOM 2342 O O . GLN A 1 298 ? -23.893 -6.841 -62.595 1.00 64.25 298 GLN A O 1
ATOM 2347 N N . PRO A 1 299 ? -22.723 -6.481 -64.491 1.00 74.06 299 PRO A N 1
ATOM 2348 C CA . PRO A 1 299 ? -23.446 -7.466 -65.283 1.00 74.06 299 PRO A CA 1
ATOM 2349 C C . PRO A 1 299 ? -22.876 -8.880 -65.080 1.00 74.06 299 PRO A C 1
ATOM 2351 O O . PRO A 1 299 ? -21.671 -9.045 -64.872 1.00 74.06 299 PRO A O 1
ATOM 2354 N N . GLU A 1 300 ? -23.776 -9.865 -65.153 1.00 70.38 300 GLU A N 1
ATOM 2355 C CA . GLU A 1 300 ? -23.519 -11.317 -65.145 1.00 70.38 300 GLU A CA 1
ATOM 2356 C C . GLU A 1 300 ? -22.724 -11.816 -66.363 1.00 70.38 300 GLU A C 1
ATOM 2358 O O . GLU A 1 300 ? -22.900 -11.260 -67.476 1.00 70.38 300 GLU A O 1
#

Radius of gyration: 28.41 Å; chains: 1; bounding box: 66×65×87 Å